Protein AF-A0A1I1K0A5-F1 (afdb_monomer_lite)

Foldseek 3Di:
DKKKKALPPHPQVSQQVQLVVLVVCCVVAVQKDWLDFAHGPDPSGTRMTMIDHPDDPVVQAAKDWAFDDDPPDPPDDDGTGIIGMHDQDQQDPLPCVLPDDDDDPVCVVSVVSVCVNRQWAWDAFQAKEFEDEQPDQHGDFPDDDPDTDRIDTHTDIDHDDADFDAPPLDHYHYDYDDPPPDDDPVVVVSVCNGRNLDAAEDEQDQDDDPSYQYHHPNDDGPDDDRD

pLDDT: mean 89.84, std 11.31, range [41.28, 98.06]

Sequence (227 aa):
MILQISSGMGPVECSAAVGGIFRALQKEFPDIEMITGVKGEVEGAYSSIIFTSEQDLSALEGTMQWVCKSGYRPGHKRKNWFVDVSIIEEPDEVDEKITEDKITFPNLMGAFDVIKAWGFDYKTVAFVWVKQNKKCDSLFWGMGYWTRSNAEICLLATKGHPKRIGRAVHQVIISHIEQHSKKPAETRDRIVELVGDVPRVELFARQKTPGWDSWGNEVESDLELAA

Structure (mmCIF, N/CA/C/O backbone):
data_AF-A0A1I1K0A5-F1
#
_entry.id   AF-A0A1I1K0A5-F1
#
loop_
_atom_site.group_PDB
_atom_site.id
_atom_site.type_symbol
_atom_site.label_atom_id
_atom_site.label_alt_id
_atom_site.label_comp_id
_atom_site.label_asym_id
_atom_site.label_entity_id
_atom_site.label_seq_id
_atom_site.pdbx_PDB_ins_code
_atom_site.Cartn_x
_atom_site.Cartn_y
_atom_site.Cartn_z
_atom_site.occupancy
_atom_site.B_iso_or_equiv
_atom_site.auth_seq_id
_atom_site.auth_comp_id
_atom_site.auth_asym_id
_atom_site.auth_atom_id
_atom_site.pdbx_PDB_model_num
ATOM 1 N N . MET A 1 1 ? 0.016 12.909 19.004 1.00 89.50 1 MET A N 1
ATOM 2 C CA . MET A 1 1 ? 0.434 11.590 18.477 1.00 89.50 1 MET A CA 1
ATOM 3 C C . MET A 1 1 ? -0.664 11.021 17.595 1.00 89.50 1 MET A C 1
ATOM 5 O O . MET A 1 1 ? -1.830 11.276 17.874 1.00 89.50 1 MET A O 1
ATOM 9 N N . ILE A 1 2 ? -0.308 10.253 16.563 1.00 92.81 2 ILE A N 1
ATOM 10 C CA . ILE A 1 2 ? -1.268 9.663 15.622 1.00 92.81 2 ILE A CA 1
ATOM 11 C C . ILE A 1 2 ? -1.383 8.160 15.892 1.00 92.81 2 ILE A C 1
ATOM 13 O O . ILE A 1 2 ? -0.377 7.467 16.036 1.00 92.81 2 ILE A O 1
ATOM 17 N N . LEU A 1 3 ? -2.609 7.642 15.961 1.00 95.31 3 LEU A N 1
ATOM 18 C CA . LEU A 1 3 ? -2.887 6.220 16.151 1.00 95.31 3 LEU A CA 1
ATOM 19 C C . LEU A 1 3 ? -3.850 5.713 15.075 1.00 95.31 3 LEU A C 1
ATOM 21 O O . LEU A 1 3 ? -4.712 6.444 14.587 1.00 95.31 3 LEU A O 1
ATOM 25 N N . GLN A 1 4 ? -3.741 4.428 14.749 1.00 96.31 4 GLN A N 1
ATOM 26 C CA . GLN A 1 4 ? -4.680 3.708 13.895 1.00 96.31 4 GLN A CA 1
ATOM 27 C C . GLN A 1 4 ? -5.313 2.554 14.675 1.00 96.31 4 GLN A C 1
ATOM 29 O O . GLN A 1 4 ? -4.596 1.712 15.203 1.00 96.31 4 GLN A O 1
ATOM 34 N N . ILE A 1 5 ? -6.648 2.471 14.688 1.00 97.31 5 ILE A N 1
ATOM 35 C CA . ILE A 1 5 ? -7.387 1.265 15.096 1.00 97.31 5 ILE A CA 1
ATOM 36 C C . ILE A 1 5 ? -7.855 0.548 13.826 1.00 97.31 5 ILE A C 1
ATOM 38 O O . ILE A 1 5 ? -8.410 1.175 12.917 1.00 97.31 5 ILE A O 1
ATOM 42 N N . SER A 1 6 ? -7.650 -0.766 13.744 1.00 96.88 6 SER A N 1
ATOM 43 C CA . SER A 1 6 ? -8.002 -1.582 12.579 1.00 96.88 6 SER A CA 1
ATOM 44 C C . SER A 1 6 ? -8.661 -2.903 12.968 1.00 96.88 6 SER A C 1
ATOM 46 O O . SER A 1 6 ? -8.218 -3.606 13.876 1.00 96.88 6 SER A O 1
ATOM 48 N N . SER A 1 7 ? -9.711 -3.289 12.241 1.00 94.38 7 SER A N 1
ATOM 49 C CA . SER A 1 7 ? -10.349 -4.605 12.368 1.00 94.38 7 SER A CA 1
ATOM 50 C C . SER A 1 7 ? -9.568 -5.721 11.667 1.00 94.38 7 SER A C 1
ATOM 52 O O . SER A 1 7 ? -9.928 -6.896 11.795 1.00 94.38 7 SER A O 1
ATOM 54 N N . GLY A 1 8 ? -8.550 -5.373 10.870 1.00 90.38 8 GLY A N 1
ATOM 55 C CA . GLY A 1 8 ? -7.902 -6.293 9.938 1.00 90.38 8 GLY A CA 1
ATOM 56 C C . GLY A 1 8 ? -8.923 -6.994 9.034 1.00 90.38 8 GLY A C 1
ATOM 57 O O . GLY A 1 8 ? -9.935 -6.414 8.647 1.00 90.38 8 GLY A O 1
ATOM 58 N N . MET A 1 9 ? -8.696 -8.281 8.760 1.00 88.12 9 MET A N 1
ATOM 59 C CA . MET A 1 9 ? -9.632 -9.144 8.015 1.00 88.12 9 MET A CA 1
ATOM 60 C C . MET A 1 9 ? -10.680 -9.813 8.928 1.00 88.12 9 MET A C 1
ATOM 62 O O . MET A 1 9 ? -11.125 -10.934 8.666 1.00 88.12 9 MET A O 1
ATOM 66 N N . GLY A 1 10 ? -11.002 -9.184 10.062 1.00 87.00 10 GLY A N 1
ATOM 67 C CA . GLY A 1 10 ? -11.990 -9.683 11.011 1.00 87.00 10 GLY A CA 1
ATOM 68 C C . GLY A 1 10 ? -13.414 -9.680 10.437 1.00 87.00 10 GLY A C 1
ATOM 69 O O . GLY A 1 10 ? -13.691 -9.001 9.454 1.00 87.00 10 GLY A O 1
ATOM 70 N N . PRO A 1 11 ? -14.345 -10.445 11.033 1.00 93.69 11 PRO A N 1
ATOM 71 C CA . PRO A 1 11 ? -15.755 -10.368 10.661 1.00 93.69 11 PRO A CA 1
ATOM 72 C C . PRO A 1 11 ? -16.354 -9.010 11.070 1.00 93.69 11 PRO A C 1
ATOM 74 O O . PRO A 1 11 ? -15.753 -8.286 11.860 1.00 93.69 11 PRO A O 1
ATOM 77 N N . VAL A 1 12 ? -17.582 -8.721 10.628 1.00 94.62 12 VAL A N 1
ATOM 78 C CA . VAL A 1 12 ? -18.317 -7.467 10.908 1.00 94.62 12 VAL A CA 1
ATOM 79 C C . VAL A 1 12 ? -18.305 -7.022 12.382 1.00 94.62 12 VAL A C 1
ATOM 81 O O . VAL A 1 12 ? -18.328 -5.829 12.675 1.00 94.62 12 VAL A O 1
ATOM 84 N N . GLU A 1 13 ? -18.223 -7.948 13.346 1.00 96.12 13 GLU A N 1
ATOM 85 C CA . GLU A 1 13 ? -18.103 -7.589 14.764 1.00 96.12 13 GLU A CA 1
ATOM 86 C C . GLU A 1 13 ? -16.787 -6.882 15.113 1.00 96.12 13 GLU A C 1
ATOM 88 O O . GLU A 1 13 ? -16.779 -6.050 16.015 1.00 96.12 13 GLU A O 1
ATOM 93 N N . CYS A 1 14 ? -15.690 -7.193 14.419 1.00 95.88 14 CYS A N 1
ATOM 94 C CA . CYS A 1 14 ? -14.426 -6.478 14.567 1.00 95.88 14 CYS A CA 1
ATOM 95 C C . CYS A 1 14 ? -14.556 -5.050 14.024 1.00 95.88 14 CYS A C 1
ATOM 97 O O . CYS A 1 14 ? -14.173 -4.122 14.727 1.00 95.88 14 CYS A O 1
ATOM 99 N N . SER A 1 15 ? -15.178 -4.847 12.856 1.00 96.56 15 SER A N 1
ATOM 100 C CA . SER A 1 15 ? -15.448 -3.501 12.322 1.00 96.56 15 SER A CA 1
ATOM 101 C C . SER A 1 15 ? -16.349 -2.681 13.260 1.00 96.56 15 SER A C 1
ATOM 103 O O . SER A 1 15 ? -16.143 -1.488 13.495 1.00 96.56 15 SER A O 1
ATOM 105 N N . ALA A 1 16 ? -17.354 -3.325 13.860 1.00 96.00 16 ALA A N 1
ATOM 106 C CA . ALA A 1 16 ? -18.202 -2.695 14.870 1.00 96.00 16 ALA A CA 1
ATOM 107 C C . ALA A 1 16 ? -17.429 -2.373 16.160 1.00 96.00 16 ALA A C 1
ATOM 109 O O . ALA A 1 16 ? -17.685 -1.344 16.789 1.00 96.00 16 ALA A O 1
ATOM 110 N N . ALA A 1 17 ? -16.472 -3.225 16.547 1.00 96.81 17 ALA A N 1
ATOM 111 C CA . ALA A 1 17 ? -15.594 -2.982 17.685 1.00 96.81 17 ALA A CA 1
ATOM 112 C C . ALA A 1 17 ? -14.697 -1.757 17.462 1.00 96.81 17 ALA A C 1
ATOM 114 O O . ALA A 1 17 ? -14.587 -0.961 18.385 1.00 96.81 17 ALA A O 1
ATOM 115 N N . VAL A 1 18 ? -14.149 -1.536 16.258 1.00 98.06 18 VAL A N 1
ATOM 116 C CA . VAL A 1 18 ? -13.370 -0.319 15.931 1.00 98.06 18 VAL A CA 1
ATOM 117 C C . VAL A 1 18 ? -14.182 0.946 16.234 1.00 98.06 18 VAL A C 1
ATOM 119 O O . VAL A 1 18 ? -13.749 1.792 17.013 1.00 98.06 18 VAL A O 1
ATOM 122 N N . GLY A 1 19 ? -15.402 1.051 15.693 1.00 96.69 19 GLY A N 1
ATOM 123 C CA . GLY A 1 19 ? -16.270 2.213 15.927 1.00 96.69 19 GLY A CA 1
ATOM 124 C C . GLY A 1 19 ? -16.797 2.321 17.366 1.00 96.69 19 GLY A C 1
ATOM 1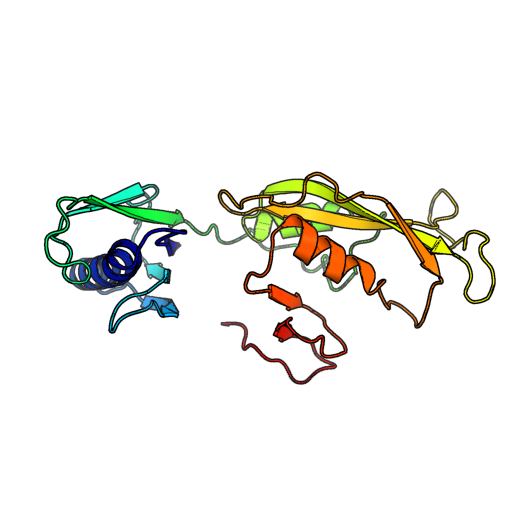25 O O . GLY A 1 19 ? -17.102 3.412 17.850 1.00 96.69 19 GLY A O 1
ATOM 126 N N . GLY A 1 20 ? -16.931 1.197 18.075 1.00 95.81 20 GLY A N 1
ATOM 127 C CA . GLY A 1 20 ? -17.276 1.164 19.498 1.00 95.81 20 GLY A CA 1
ATOM 128 C C . GLY A 1 20 ? -16.142 1.668 20.391 1.00 95.81 20 GLY A C 1
ATOM 129 O O . GLY A 1 20 ? -16.380 2.523 21.241 1.00 95.81 20 GLY A O 1
ATOM 130 N N . ILE A 1 21 ? -14.925 1.173 20.159 1.00 96.62 21 ILE A N 1
ATOM 131 C CA . ILE A 1 21 ? -13.706 1.557 20.878 1.00 96.62 21 ILE A CA 1
ATOM 132 C C . ILE A 1 21 ? -13.411 3.030 20.644 1.00 96.62 21 ILE A C 1
ATOM 134 O O . ILE A 1 21 ? -13.267 3.759 21.615 1.00 96.62 21 ILE A O 1
ATOM 138 N N . PHE A 1 22 ? -13.423 3.499 19.395 1.00 97.38 22 PHE A N 1
ATOM 139 C CA . PHE A 1 22 ? -13.173 4.909 19.096 1.00 97.38 22 PHE A CA 1
ATOM 140 C C . PHE A 1 22 ? -14.144 5.845 19.834 1.00 97.38 22 PHE A C 1
ATOM 142 O O . PHE A 1 22 ? -13.720 6.787 20.493 1.00 97.38 22 PHE A O 1
ATOM 149 N N . ARG A 1 23 ? -15.450 5.536 19.836 1.00 96.50 23 ARG A N 1
ATOM 150 C CA . ARG A 1 23 ? -16.444 6.314 20.600 1.00 96.50 23 ARG A CA 1
ATOM 151 C C . ARG A 1 23 ? -16.266 6.223 22.114 1.00 96.50 23 ARG A C 1
ATOM 153 O O . ARG A 1 23 ? -16.708 7.125 22.820 1.00 96.50 23 ARG A O 1
ATOM 160 N N . ALA A 1 24 ? -15.727 5.121 22.630 1.00 96.19 24 ALA A N 1
ATOM 161 C CA . ALA A 1 24 ? -15.404 4.997 24.048 1.00 96.19 24 ALA A CA 1
ATOM 162 C C . ALA A 1 24 ? -14.183 5.859 24.392 1.00 96.19 24 ALA A C 1
ATOM 164 O O . ALA A 1 24 ? -14.254 6.638 25.336 1.00 96.19 24 ALA A O 1
ATOM 165 N N . LEU A 1 25 ? -13.137 5.799 23.564 1.00 96.06 25 LEU A N 1
ATOM 166 C CA . LEU A 1 25 ? -11.939 6.620 23.697 1.00 96.06 25 LEU A CA 1
ATOM 167 C C . LEU A 1 25 ? -12.270 8.112 23.624 1.00 96.06 25 LEU A C 1
ATOM 169 O O . LEU A 1 25 ? -11.865 8.836 24.514 1.00 96.06 25 LEU A O 1
ATOM 173 N N . GLN A 1 26 ? -13.101 8.569 22.682 1.00 96.44 26 GLN A N 1
ATOM 174 C CA . GLN A 1 26 ? -13.525 9.980 22.618 1.00 96.44 26 GLN A CA 1
ATOM 175 C C . GLN A 1 26 ? -14.265 10.477 23.870 1.00 96.44 26 GLN A C 1
ATOM 177 O O . GLN A 1 26 ? -14.298 11.673 24.143 1.00 96.44 26 GLN A O 1
ATOM 182 N N . LYS A 1 27 ? -14.911 9.581 24.628 1.00 96.69 27 LYS A N 1
ATOM 183 C CA . LYS A 1 27 ? -15.553 9.957 25.898 1.00 96.69 27 LYS A CA 1
ATOM 184 C C . LYS A 1 27 ? -14.546 10.091 27.032 1.00 96.69 27 LYS A C 1
ATOM 186 O O . LYS A 1 27 ? -14.786 10.869 27.948 1.00 96.69 27 LYS A O 1
ATOM 191 N N . GLU A 1 28 ? -13.493 9.284 27.002 1.00 96.50 28 GLU A N 1
ATOM 192 C CA . GLU A 1 28 ? -12.443 9.255 28.021 1.00 96.50 28 GLU A CA 1
ATOM 193 C C . GLU A 1 28 ? -11.379 10.332 27.769 1.00 96.50 28 GLU A C 1
ATOM 195 O O . GLU A 1 28 ? -10.934 10.991 28.705 1.00 96.50 28 GLU A O 1
ATOM 200 N N . PHE A 1 29 ? -11.066 10.569 26.497 1.00 96.25 29 PHE A N 1
ATOM 201 C CA . PHE A 1 29 ? -10.089 11.521 25.985 1.00 96.25 29 PHE A CA 1
ATOM 202 C C . PHE A 1 29 ? -10.795 12.467 24.999 1.00 96.25 29 PHE A C 1
ATOM 204 O O . PHE A 1 29 ? -10.889 12.172 23.803 1.00 96.25 29 PHE A O 1
ATOM 211 N N . PRO A 1 30 ? -11.367 13.584 25.489 1.00 94.25 30 PRO A N 1
ATOM 212 C CA . PRO A 1 30 ? -12.118 14.521 24.653 1.00 94.25 30 PRO A 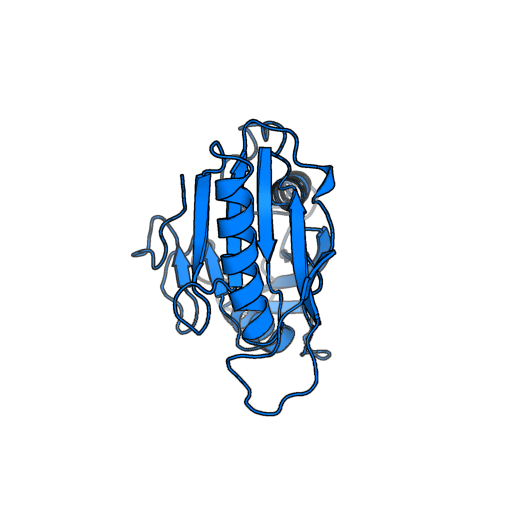CA 1
ATOM 213 C C . PRO A 1 30 ? -11.284 15.229 23.578 1.00 94.25 30 PRO A C 1
ATOM 215 O O . PRO A 1 30 ? -11.869 15.814 22.672 1.00 94.25 30 PRO A O 1
ATOM 218 N N . ASP A 1 31 ? -9.953 15.191 23.683 1.00 96.31 31 ASP A N 1
ATOM 219 C CA . ASP A 1 31 ? -9.003 15.714 22.695 1.00 96.31 31 ASP A CA 1
ATOM 220 C C . ASP A 1 31 ? -8.821 14.794 21.476 1.00 96.31 31 ASP A C 1
ATOM 222 O O . ASP A 1 31 ? -8.168 15.179 20.511 1.00 96.31 31 ASP A O 1
ATOM 226 N N . ILE A 1 32 ? -9.401 13.587 21.488 1.00 97.06 32 ILE A N 1
ATOM 227 C CA . ILE A 1 32 ? -9.313 12.677 20.345 1.00 97.06 32 ILE A CA 1
ATOM 228 C C . ILE A 1 32 ? -10.119 13.201 19.153 1.00 97.06 32 ILE A C 1
ATOM 230 O O . ILE A 1 32 ? -11.357 13.236 19.165 1.00 97.06 32 ILE A O 1
ATOM 234 N N . GLU A 1 33 ? -9.407 13.457 18.058 1.00 95.50 33 GLU A N 1
ATOM 235 C CA . GLU A 1 33 ? -9.975 13.882 16.781 1.00 95.50 33 GLU A CA 1
ATOM 236 C C . GLU A 1 33 ? -9.717 12.845 15.685 1.00 95.50 33 GLU A C 1
ATOM 238 O O . GLU A 1 33 ? -8.595 12.379 15.478 1.00 95.50 33 GLU A O 1
ATOM 243 N N . MET A 1 34 ? -10.774 12.465 14.961 1.00 95.81 34 MET A N 1
ATOM 244 C CA . MET A 1 34 ? -10.651 11.574 13.806 1.00 95.81 34 MET A CA 1
ATOM 245 C C . MET A 1 34 ? -9.993 12.324 12.648 1.00 95.81 34 MET A C 1
ATOM 247 O O . MET A 1 34 ? -10.543 13.312 12.175 1.00 95.81 34 MET A O 1
ATOM 251 N N . ILE A 1 35 ? -8.882 11.791 12.142 1.00 92.12 35 ILE A N 1
ATOM 252 C CA . ILE A 1 35 ? -8.241 12.268 10.911 1.00 92.12 35 ILE A CA 1
ATOM 253 C C . ILE A 1 35 ? -8.960 11.657 9.707 1.00 92.12 35 ILE A C 1
ATOM 255 O O . ILE A 1 35 ? -9.409 12.354 8.802 1.00 92.12 35 ILE A O 1
ATOM 259 N N . THR A 1 36 ? -9.109 10.330 9.698 1.00 93.06 36 THR A N 1
ATOM 260 C CA . THR A 1 36 ? -9.818 9.615 8.632 1.00 93.06 36 THR A CA 1
ATOM 261 C C . THR A 1 36 ? -10.405 8.299 9.133 1.00 93.06 36 THR A C 1
ATOM 263 O O . THR A 1 36 ? -9.939 7.718 10.114 1.00 93.06 36 THR A O 1
ATOM 266 N N . GLY A 1 37 ? -11.445 7.812 8.461 1.00 93.81 37 GLY A N 1
ATOM 267 C CA . GLY A 1 37 ? -12.110 6.564 8.810 1.00 93.81 37 GLY A CA 1
ATOM 268 C C . GLY A 1 37 ? -12.679 5.853 7.589 1.00 93.81 37 GLY A C 1
ATOM 269 O O . GLY A 1 37 ? -13.457 6.421 6.825 1.00 93.81 37 GLY A O 1
ATOM 270 N N . VAL A 1 38 ? -12.345 4.573 7.444 1.00 92.56 38 VAL A N 1
ATOM 271 C CA . VAL A 1 38 ? -12.913 3.693 6.420 1.00 92.56 38 VAL A CA 1
ATOM 272 C C . VAL A 1 38 ? -14.154 3.025 6.997 1.00 92.56 38 VAL A C 1
ATOM 274 O O . VAL A 1 38 ? -14.065 2.250 7.952 1.00 92.56 38 VAL A O 1
ATOM 277 N N . LYS A 1 39 ? -15.327 3.338 6.439 1.00 94.88 39 LYS A N 1
ATOM 278 C CA . LYS A 1 39 ? -16.604 2.784 6.911 1.00 94.88 39 LYS A CA 1
ATOM 279 C C . LYS A 1 39 ? -16.639 1.262 6.753 1.00 94.88 39 LYS A C 1
ATOM 281 O O . LYS A 1 39 ? -16.192 0.717 5.747 1.00 94.88 39 LYS A O 1
ATOM 286 N N . GLY A 1 40 ? -17.178 0.598 7.770 1.00 91.56 40 GLY A N 1
ATOM 287 C CA . GLY A 1 40 ? -17.437 -0.836 7.777 1.00 91.56 40 GLY A CA 1
ATOM 288 C C . GLY A 1 40 ? -18.790 -1.181 7.157 1.00 91.56 40 GLY A C 1
ATOM 289 O O . GLY A 1 40 ? -19.494 -0.337 6.607 1.00 91.56 40 GLY A O 1
ATOM 290 N N . GLU A 1 41 ? -19.170 -2.447 7.284 1.00 91.12 41 GLU A N 1
ATOM 291 C CA . GLU A 1 41 ? -20.332 -3.036 6.612 1.00 91.12 41 GLU A CA 1
ATOM 292 C C . GLU A 1 41 ? -21.683 -2.597 7.199 1.00 91.12 41 GLU A C 1
ATOM 294 O O . GLU A 1 41 ? -22.728 -2.812 6.589 1.00 91.12 41 GLU A O 1
ATOM 299 N N . VAL A 1 42 ? -21.676 -2.016 8.399 1.00 92.44 42 VAL A N 1
ATOM 300 C CA . VAL A 1 42 ? -22.874 -1.633 9.158 1.00 92.44 42 VAL A CA 1
ATOM 301 C C . VAL A 1 42 ? -22.732 -0.225 9.725 1.00 92.44 42 VAL A C 1
ATOM 303 O O . VAL A 1 42 ? -21.629 0.298 9.882 1.00 92.44 42 VAL A O 1
ATOM 306 N N . GLU A 1 43 ? -23.860 0.398 10.059 1.00 92.94 43 GLU A N 1
ATOM 307 C CA . GLU A 1 43 ? -23.883 1.765 10.577 1.00 92.94 43 GLU A CA 1
ATOM 308 C C . GLU A 1 43 ? -23.043 1.914 11.858 1.00 92.94 43 GLU A C 1
ATOM 310 O O . GLU A 1 43 ? -23.151 1.129 12.803 1.00 92.94 43 GLU A O 1
ATOM 315 N N . GLY A 1 44 ? -22.177 2.932 11.873 1.00 91.69 44 GLY A N 1
ATOM 316 C CA . GLY A 1 44 ? -21.272 3.220 12.986 1.00 91.69 44 GLY A CA 1
ATOM 317 C C . GLY A 1 44 ? -20.085 2.259 13.131 1.00 91.69 44 GLY A C 1
ATOM 318 O O . GLY A 1 44 ? -19.310 2.420 14.074 1.00 91.69 44 GLY A O 1
ATOM 319 N N . ALA A 1 45 ? -19.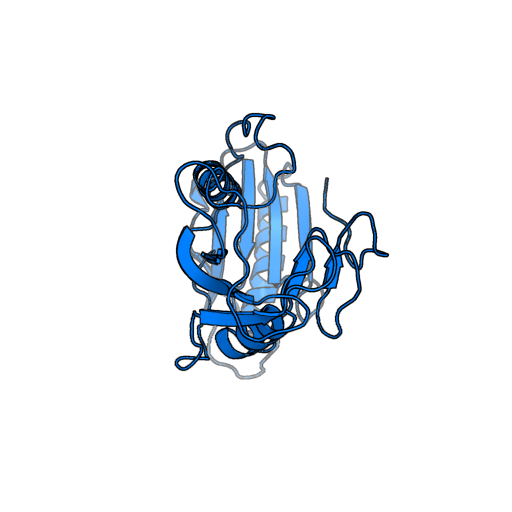929 1.277 12.235 1.00 95.62 45 ALA A N 1
ATOM 320 C CA . ALA A 1 45 ? -18.743 0.431 12.153 1.00 95.62 45 ALA A CA 1
ATOM 321 C C . ALA A 1 45 ? -17.699 1.028 11.205 1.00 95.62 45 ALA A C 1
ATOM 323 O O . ALA A 1 45 ? -18.033 1.705 10.230 1.00 95.62 45 ALA A O 1
ATOM 324 N N . TYR A 1 46 ? -16.435 0.722 11.474 1.00 97.50 46 TYR A N 1
ATOM 325 C CA . TYR A 1 46 ? -15.293 1.142 10.670 1.00 97.50 46 TYR A CA 1
ATOM 326 C C . TYR A 1 46 ? -14.344 -0.039 10.506 1.00 97.50 46 TYR A C 1
ATOM 328 O O . TYR A 1 46 ? -14.091 -0.751 11.472 1.00 97.50 46 TYR A O 1
ATOM 336 N N . SER A 1 47 ? -13.807 -0.263 9.310 1.00 94.75 47 SER A N 1
ATOM 337 C CA . SER A 1 47 ? -12.718 -1.233 9.144 1.00 94.75 47 SER A CA 1
ATOM 338 C C . SER A 1 47 ? -11.399 -0.665 9.674 1.00 94.75 47 SER A C 1
ATOM 340 O O . SER A 1 47 ? -10.577 -1.396 10.223 1.00 94.75 47 SER A O 1
ATOM 342 N N . SER A 1 48 ? -11.216 0.655 9.578 1.00 96.25 48 SER A N 1
ATOM 343 C CA . SER A 1 48 ? -10.106 1.356 10.215 1.00 96.25 48 SER A CA 1
ATOM 344 C C . SER A 1 48 ? -10.444 2.814 10.521 1.00 96.25 48 SER A C 1
ATOM 346 O O . SER A 1 48 ? -11.185 3.450 9.772 1.00 96.25 48 SER A O 1
ATOM 348 N N . ILE A 1 49 ? -9.894 3.337 11.617 1.00 97.88 49 ILE A N 1
ATOM 349 C CA . ILE A 1 49 ? -9.929 4.754 11.996 1.00 97.88 49 ILE A CA 1
ATOM 350 C C . ILE A 1 49 ? -8.499 5.192 12.303 1.00 97.88 49 ILE A C 1
ATOM 352 O O . ILE A 1 49 ? -7.807 4.507 13.054 1.00 97.88 49 ILE A O 1
ATOM 356 N N . ILE A 1 50 ? -8.087 6.332 11.754 1.00 96.56 50 ILE A N 1
ATOM 357 C CA . ILE A 1 50 ? -6.872 7.056 12.130 1.00 96.56 50 ILE A CA 1
ATOM 358 C C . ILE A 1 50 ? -7.300 8.311 12.890 1.00 96.56 50 ILE A C 1
ATOM 360 O O . ILE A 1 50 ? -8.197 9.033 12.445 1.00 96.56 50 ILE A O 1
ATOM 364 N N . PHE A 1 51 ? -6.683 8.561 14.038 1.00 96.38 51 PHE A N 1
ATOM 365 C CA . PHE A 1 51 ? -7.015 9.685 14.907 1.00 96.38 51 PHE A CA 1
ATOM 366 C C . PHE A 1 51 ? -5.772 10.257 15.583 1.00 96.38 51 PHE A C 1
ATOM 368 O O . PHE A 1 51 ? -4.743 9.588 15.683 1.00 96.38 51 PHE A O 1
ATOM 375 N N . THR A 1 52 ? -5.889 11.498 16.040 1.00 96.38 52 THR A N 1
ATOM 376 C CA . THR A 1 52 ? -4.863 12.192 16.820 1.00 96.38 52 THR A CA 1
ATOM 377 C C . THR A 1 52 ? -5.303 12.360 18.273 1.00 96.38 52 THR A C 1
ATOM 379 O O . THR A 1 52 ? -6.492 12.281 18.579 1.00 96.38 52 THR A O 1
ATOM 382 N N . SER A 1 53 ? -4.327 12.549 19.156 1.00 94.75 53 SER A N 1
ATOM 383 C CA . SER A 1 53 ? -4.474 12.832 20.585 1.00 94.75 53 SER A CA 1
ATOM 384 C C . SER A 1 53 ? -3.293 13.690 21.035 1.00 94.75 53 SER A C 1
ATOM 386 O O . SER A 1 53 ? -2.153 13.435 20.625 1.00 94.75 53 SER A O 1
ATOM 388 N N . GLU A 1 54 ? -3.540 14.680 21.889 1.00 94.12 54 GLU A N 1
ATOM 389 C CA . GLU A 1 54 ? -2.479 15.444 22.559 1.00 94.12 54 GLU A CA 1
ATOM 390 C C . GLU A 1 54 ? -1.880 14.645 23.728 1.00 94.12 54 GLU A C 1
ATOM 392 O O . GLU A 1 54 ? -0.729 14.856 24.111 1.00 94.12 54 GLU A O 1
ATOM 397 N N . GLN A 1 55 ? -2.643 13.695 24.275 1.00 93.38 55 GLN A N 1
ATOM 398 C CA . GLN A 1 55 ? -2.214 12.816 25.362 1.00 93.38 55 GLN A CA 1
ATOM 399 C C . GLN A 1 55 ? -1.377 11.629 24.869 1.00 93.38 55 GLN A C 1
ATOM 401 O O . GLN A 1 55 ? -1.559 11.155 23.745 1.00 93.38 55 GLN A O 1
ATOM 406 N N . ASP A 1 56 ? -0.507 11.114 25.746 1.00 93.56 56 ASP A N 1
ATOM 407 C CA . ASP A 1 56 ? 0.245 9.877 25.516 1.00 93.56 56 ASP A CA 1
ATOM 408 C C . ASP A 1 56 ? -0.653 8.648 25.718 1.00 93.56 56 ASP A C 1
ATOM 410 O O . ASP A 1 56 ? -0.987 8.253 26.836 1.00 93.56 56 ASP A O 1
ATOM 414 N N . LEU A 1 57 ? -1.031 8.040 24.599 1.00 94.44 57 LEU A N 1
ATOM 415 C CA . LEU A 1 57 ? -1.837 6.830 24.509 1.00 94.44 57 LEU A CA 1
ATOM 416 C C . LEU A 1 57 ? -1.008 5.613 24.083 1.00 94.44 57 LEU A C 1
ATOM 418 O O . LEU A 1 57 ? -1.573 4.619 23.627 1.00 94.44 57 LEU A O 1
ATOM 422 N N . SER A 1 58 ? 0.319 5.648 24.239 1.00 93.25 58 SER A N 1
ATOM 423 C CA . SER A 1 58 ? 1.202 4.562 23.786 1.00 93.25 58 SER A CA 1
ATOM 424 C C . SER A 1 58 ? 0.882 3.217 24.445 1.00 93.25 58 SER A C 1
ATOM 426 O O . SER A 1 58 ? 1.076 2.161 23.854 1.00 93.25 58 SER A O 1
ATOM 428 N N . ALA A 1 59 ? 0.301 3.237 25.647 1.00 94.56 59 ALA A N 1
ATOM 429 C CA . ALA A 1 59 ? -0.175 2.039 26.339 1.00 94.56 59 ALA A CA 1
ATOM 430 C C . ALA A 1 59 ? -1.338 1.312 25.630 1.00 94.56 59 ALA A C 1
ATOM 432 O O . ALA A 1 59 ? -1.637 0.170 25.983 1.00 94.56 59 ALA A O 1
ATOM 433 N N . LEU A 1 60 ? -2.008 1.957 24.668 1.00 94.19 60 LEU A N 1
ATOM 434 C CA . LEU A 1 60 ? -3.043 1.327 23.846 1.00 94.19 60 LEU A CA 1
ATOM 435 C C . LEU A 1 60 ? -2.463 0.495 22.699 1.00 94.19 60 LEU A C 1
ATOM 437 O O . LEU A 1 60 ? -3.216 -0.272 22.103 1.00 94.19 60 LEU A O 1
ATOM 441 N N . GLU A 1 61 ? -1.173 0.640 22.379 1.00 95.62 61 GLU A N 1
ATOM 442 C CA . GLU A 1 61 ? -0.546 -0.076 21.271 1.00 95.62 61 GLU A CA 1
ATOM 443 C C . GLU A 1 61 ? -0.614 -1.599 21.460 1.00 95.62 61 GLU A C 1
ATOM 445 O O . GLU A 1 61 ? -0.323 -2.153 22.524 1.00 95.62 61 GLU A O 1
ATOM 450 N N . GLY A 1 62 ? -1.001 -2.286 20.389 1.00 93.19 62 GLY A N 1
ATOM 451 C CA . GLY A 1 62 ? -1.180 -3.725 20.335 1.00 93.19 62 GLY A CA 1
ATOM 452 C C . GLY A 1 62 ? -2.635 -4.133 20.129 1.00 93.19 62 GLY A C 1
ATOM 453 O O . GLY A 1 62 ? -3.469 -3.406 19.594 1.00 93.19 62 GLY A O 1
ATOM 454 N N . THR A 1 63 ? -2.955 -5.366 20.515 1.00 96.06 63 THR A N 1
ATOM 455 C CA . THR A 1 63 ? -4.277 -5.945 20.261 1.00 96.06 63 THR A CA 1
ATOM 456 C C . THR A 1 63 ? -5.254 -5.648 21.399 1.00 96.06 63 THR A C 1
ATOM 458 O O . THR A 1 63 ? -5.078 -6.128 22.520 1.00 96.06 63 THR A O 1
ATOM 461 N N . MET A 1 64 ? -6.360 -4.968 21.092 1.00 94.44 64 MET A N 1
ATOM 462 C CA . MET A 1 64 ? -7.472 -4.762 22.022 1.00 94.44 64 MET A CA 1
ATOM 463 C C . MET A 1 64 ? -8.574 -5.808 21.816 1.00 94.44 64 MET A C 1
ATOM 465 O O . MET A 1 64 ? -9.020 -6.069 20.696 1.00 94.44 64 MET A O 1
ATOM 469 N N . GLN A 1 65 ? -9.064 -6.388 22.916 1.00 94.62 65 GLN A N 1
ATOM 470 C CA . GLN A 1 65 ? -10.208 -7.302 22.911 1.00 94.62 65 GLN A CA 1
ATOM 471 C C . GLN A 1 65 ? -11.494 -6.571 23.314 1.00 94.62 65 GLN A C 1
ATOM 473 O O . GLN A 1 65 ? -11.670 -6.186 24.468 1.00 94.62 65 GLN A O 1
ATOM 478 N N . TRP A 1 66 ? -12.452 -6.491 22.396 1.00 94.62 66 TRP A N 1
ATOM 479 C CA . TRP A 1 66 ? -13.81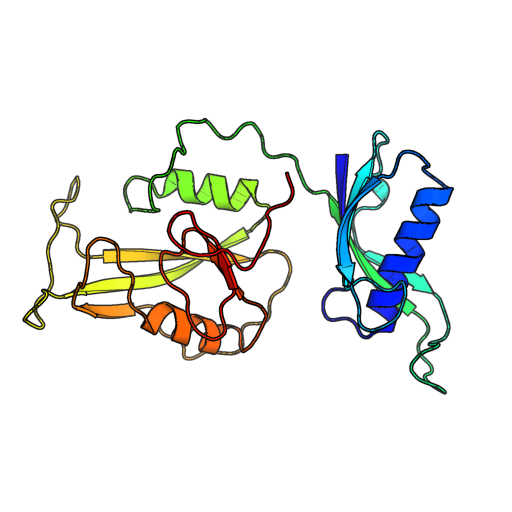4 -6.045 22.664 1.00 94.62 66 TRP A CA 1
ATOM 480 C C . TRP A 1 66 ? -14.733 -7.233 22.951 1.00 94.62 66 TRP A C 1
ATOM 482 O O . TRP A 1 66 ? -14.822 -8.176 22.157 1.00 94.62 66 TRP A O 1
ATOM 492 N N . VAL A 1 67 ? -15.439 -7.201 24.085 1.00 94.50 67 VAL A N 1
ATOM 493 C CA . VAL A 1 67 ? -16.303 -8.308 24.517 1.00 94.50 67 VAL A CA 1
ATOM 494 C C . VAL A 1 67 ? -17.776 -7.939 24.384 1.00 94.50 67 VAL A C 1
ATOM 496 O O . VAL A 1 67 ? -18.318 -7.186 25.188 1.00 94.50 67 VAL A O 1
ATOM 499 N N . CYS A 1 68 ? -18.464 -8.526 23.405 1.00 89.69 68 CYS A N 1
ATOM 500 C CA . CYS A 1 68 ? -19.915 -8.404 23.257 1.00 89.69 68 CYS A CA 1
ATOM 501 C C . CYS A 1 68 ? -20.519 -9.612 22.523 1.00 89.69 68 CYS A C 1
ATOM 503 O O . CYS A 1 68 ? -19.850 -10.291 21.746 1.00 89.69 68 CYS A O 1
ATOM 505 N N . LYS A 1 69 ? -21.804 -9.912 22.750 1.00 91.56 69 LYS A N 1
ATOM 506 C CA . LYS A 1 69 ? -22.518 -10.886 21.903 1.00 91.56 69 LYS A CA 1
ATOM 507 C C . LYS A 1 69 ? -22.646 -10.314 20.490 1.00 91.56 69 LYS A C 1
ATOM 509 O O . LYS A 1 69 ? -22.907 -9.124 20.350 1.00 91.56 69 LYS A O 1
ATOM 514 N N . SER A 1 70 ? -22.512 -11.160 19.467 1.00 91.56 70 SER A N 1
ATOM 515 C CA . SER A 1 70 ? -22.740 -10.712 18.092 1.00 91.56 70 SER A CA 1
ATOM 516 C C . SER A 1 70 ? -24.180 -10.221 17.920 1.00 91.56 70 SER A C 1
ATOM 518 O O . SER A 1 70 ? -25.124 -10.973 18.165 1.00 91.56 70 SER A O 1
ATOM 520 N N . GLY A 1 71 ? -24.331 -8.965 17.491 1.00 89.81 71 GLY A N 1
ATOM 521 C CA . GLY A 1 71 ? -25.605 -8.405 17.035 1.00 89.81 71 GLY A CA 1
ATOM 522 C C . GLY A 1 71 ? -25.914 -8.713 15.566 1.00 89.81 71 GLY A C 1
ATOM 523 O O . GLY A 1 71 ? -27.043 -8.520 15.134 1.00 89.81 71 GLY A O 1
ATOM 524 N N . TYR A 1 72 ? -24.931 -9.215 14.811 1.00 90.38 72 TYR A N 1
ATOM 525 C CA . TYR A 1 72 ? -25.013 -9.380 13.352 1.00 90.38 72 TYR A CA 1
ATOM 526 C C . TYR A 1 72 ? -25.142 -10.843 12.918 1.00 90.38 72 TYR A C 1
ATOM 528 O O . TYR A 1 72 ? -25.636 -11.134 11.833 1.00 90.38 72 TYR A O 1
ATOM 536 N N . ARG A 1 73 ? -24.720 -11.784 13.770 1.00 90.00 73 ARG A N 1
ATOM 537 C CA . ARG A 1 73 ? -24.834 -13.231 13.556 1.00 90.00 73 ARG A CA 1
ATOM 538 C C . ARG A 1 73 ? -25.657 -13.850 14.691 1.00 90.00 73 ARG A C 1
ATOM 540 O O . ARG A 1 73 ? -25.084 -14.276 15.701 1.00 90.00 73 ARG A O 1
ATOM 547 N N . PRO A 1 74 ? -26.997 -13.895 14.564 1.00 86.50 74 PRO A N 1
ATOM 548 C CA . PRO A 1 74 ? -27.875 -14.450 15.591 1.00 86.50 74 PRO A CA 1
ATOM 549 C C . PRO A 1 74 ? -27.485 -15.882 15.976 1.00 86.50 74 PRO A C 1
ATOM 551 O O . PRO A 1 74 ? -27.170 -16.709 15.125 1.00 86.50 74 PRO A O 1
ATOM 554 N N . GLY A 1 75 ? -27.479 -16.181 17.278 1.00 87.00 75 GLY A N 1
ATOM 555 C CA . GLY A 1 75 ? -27.111 -17.505 17.801 1.00 87.00 75 GLY A CA 1
ATOM 556 C C . GLY A 1 75 ? -25.609 -17.825 17.786 1.00 87.00 75 GLY A C 1
ATOM 557 O O . GLY A 1 75 ? -25.204 -18.876 18.290 1.00 87.00 75 GLY A O 1
ATOM 558 N N . HIS A 1 76 ? -24.759 -16.931 17.270 1.00 91.56 76 HIS A N 1
ATOM 559 C CA . HIS A 1 76 ? -23.315 -17.139 17.255 1.00 91.56 76 HIS A CA 1
ATOM 560 C C . HIS A 1 76 ? -22.725 -17.099 18.678 1.00 91.56 76 HIS A C 1
ATOM 562 O O . HIS A 1 76 ? -22.978 -16.179 19.455 1.00 91.56 76 HIS A O 1
ATOM 568 N N . LYS A 1 77 ? -21.917 -18.109 19.036 1.00 93.19 77 LYS A N 1
ATOM 569 C CA . LYS A 1 77 ? -21.445 -18.316 20.423 1.00 93.19 77 LYS A CA 1
ATOM 570 C C . LYS A 1 77 ? -20.272 -17.417 20.839 1.00 93.19 77 LYS A C 1
ATOM 572 O O . LYS A 1 77 ? -20.113 -17.144 22.029 1.00 93.19 77 LYS A O 1
ATOM 577 N N . ARG A 1 78 ? -19.435 -16.986 19.886 1.00 93.56 78 ARG A N 1
ATOM 578 C CA . ARG A 1 78 ? -18.244 -16.151 20.145 1.00 93.56 78 ARG A CA 1
ATOM 579 C C . ARG A 1 78 ? -18.646 -14.766 20.656 1.00 93.56 78 ARG A C 1
ATOM 581 O O . ARG A 1 78 ? -19.635 -14.211 20.186 1.00 93.56 78 ARG A O 1
ATOM 588 N N . LYS A 1 79 ? -17.852 -14.226 21.586 1.00 94.50 79 LYS A N 1
ATOM 589 C CA . LYS A 1 79 ? -18.046 -12.881 22.152 1.00 94.50 79 LYS A CA 1
ATOM 590 C C . LYS A 1 79 ? -16.800 -11.995 22.141 1.00 94.50 79 LYS A C 1
ATOM 592 O O . LYS A 1 79 ? -16.904 -10.837 22.510 1.00 94.50 79 LYS A O 1
ATOM 597 N N . ASN A 1 80 ? -15.646 -12.542 21.758 1.00 95.69 80 ASN A N 1
ATOM 598 C CA . ASN A 1 80 ? -14.371 -11.830 21.780 1.00 95.69 80 ASN A CA 1
ATOM 599 C C . ASN A 1 80 ? -14.020 -11.394 20.359 1.00 95.69 80 ASN A C 1
ATOM 601 O O . ASN A 1 80 ? -13.815 -12.244 19.479 1.00 95.69 80 ASN A O 1
ATOM 605 N N . TRP A 1 81 ? -13.946 -10.089 20.157 1.00 95.38 81 TRP A N 1
ATOM 606 C CA . TRP A 1 81 ? -13.623 -9.438 18.893 1.00 95.38 81 TRP A CA 1
ATOM 607 C C . TRP A 1 81 ? -12.330 -8.668 19.095 1.00 95.38 81 TRP A C 1
ATOM 609 O O . TRP A 1 81 ? -12.166 -8.019 20.121 1.00 95.38 81 TRP A O 1
ATOM 619 N N . PHE A 1 82 ? -11.395 -8.804 18.169 1.00 94.94 82 PHE A N 1
ATOM 620 C CA . PHE A 1 82 ? -10.060 -8.238 18.320 1.00 94.94 82 PHE A CA 1
ATOM 621 C C . PHE A 1 82 ? -9.873 -7.136 17.292 1.00 94.94 82 PHE A C 1
ATOM 623 O O . PHE A 1 82 ? -10.286 -7.305 16.141 1.00 94.94 82 PHE A O 1
ATOM 630 N N . VAL A 1 83 ? -9.267 -6.040 17.725 1.00 96.88 83 VAL A N 1
ATOM 631 C CA . VAL A 1 83 ? -8.794 -4.960 16.863 1.00 96.88 83 VAL A CA 1
ATOM 632 C C . VAL A 1 83 ? -7.323 -4.722 17.164 1.00 96.88 83 VAL A C 1
ATOM 634 O O . VAL A 1 83 ? -6.867 -4.966 18.282 1.00 96.88 83 VAL A O 1
ATOM 637 N N . ASP A 1 84 ? -6.593 -4.279 16.158 1.00 96.88 84 ASP A N 1
ATOM 638 C CA . ASP A 1 84 ? -5.203 -3.869 16.284 1.00 96.88 84 ASP A CA 1
ATOM 639 C C . ASP A 1 84 ? -5.140 -2.353 16.463 1.00 96.88 84 ASP A C 1
ATOM 641 O O . ASP A 1 84 ? -5.885 -1.628 15.796 1.00 96.88 84 ASP A O 1
ATOM 645 N N . VAL A 1 85 ? -4.292 -1.892 17.376 1.00 96.38 85 VAL A N 1
ATOM 646 C CA . VAL A 1 85 ? -3.981 -0.483 17.592 1.00 96.38 85 VAL A CA 1
ATOM 647 C C . VAL A 1 85 ? -2.498 -0.294 17.342 1.00 96.38 85 VAL A C 1
ATOM 649 O O . VAL A 1 85 ? -1.672 -0.901 18.017 1.00 96.38 85 VAL A O 1
ATOM 652 N N . SER A 1 86 ? -2.162 0.559 16.386 1.00 94.06 86 SER A N 1
ATOM 653 C CA . SER A 1 86 ? -0.778 0.871 16.041 1.00 94.06 86 SER A CA 1
ATOM 654 C C . SER A 1 86 ? -0.534 2.364 16.170 1.00 94.06 86 SER A C 1
ATOM 656 O O . S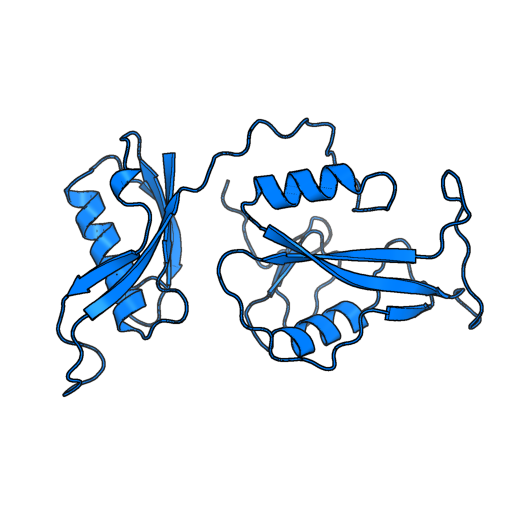ER A 1 86 ? -1.347 3.157 15.680 1.00 94.06 86 SER A O 1
ATOM 658 N N . ILE A 1 87 ? 0.590 2.747 16.768 1.00 92.38 87 ILE A N 1
ATOM 659 C CA . ILE A 1 87 ? 1.059 4.131 16.724 1.00 92.38 87 ILE A CA 1
ATOM 660 C C . ILE A 1 87 ? 1.600 4.386 15.315 1.00 92.38 87 ILE A C 1
ATOM 662 O O . ILE A 1 87 ? 2.323 3.567 14.746 1.00 92.38 87 ILE A O 1
ATOM 666 N N . ILE A 1 88 ? 1.200 5.503 14.717 1.00 86.69 88 ILE A N 1
ATOM 667 C CA . ILE A 1 88 ? 1.807 5.990 13.484 1.00 86.69 88 ILE A CA 1
ATOM 668 C C . ILE A 1 88 ? 2.899 6.957 13.916 1.00 86.69 88 ILE A C 1
ATOM 670 O O . ILE A 1 88 ? 2.607 8.051 14.398 1.00 86.69 88 ILE A O 1
ATOM 674 N N . GLU A 1 89 ? 4.149 6.520 13.781 1.00 78.25 89 GLU A N 1
ATOM 675 C CA . GLU A 1 89 ? 5.298 7.402 13.950 1.00 78.25 89 GLU A CA 1
ATOM 676 C C . GLU A 1 89 ? 5.175 8.547 12.944 1.00 78.25 89 GLU A C 1
ATOM 678 O O . GLU A 1 89 ? 4.984 8.316 11.746 1.00 78.25 89 GLU A O 1
ATOM 683 N N . GLU A 1 90 ? 5.256 9.782 13.434 1.00 65.88 90 GLU A N 1
ATOM 684 C CA . GLU A 1 90 ? 5.516 10.904 12.545 1.00 65.88 90 GLU A CA 1
ATOM 685 C C . GLU A 1 90 ? 6.919 10.681 11.982 1.00 65.88 90 GLU A C 1
ATOM 687 O O . GLU A 1 90 ? 7.864 10.531 12.764 1.00 65.88 90 GLU A O 1
ATOM 692 N N . PRO A 1 91 ? 7.070 10.563 10.653 1.00 58.41 91 PRO A N 1
ATOM 693 C CA . PRO A 1 91 ? 8.392 10.398 10.090 1.00 58.41 91 PRO A CA 1
ATOM 694 C C . PRO A 1 91 ? 9.230 11.617 10.472 1.00 58.41 91 PRO A C 1
ATOM 696 O O . PRO A 1 91 ? 8.757 12.750 10.361 1.00 58.41 91 PRO A O 1
ATOM 699 N N . ASP A 1 92 ? 10.477 11.380 10.894 1.00 56.59 92 ASP A N 1
ATOM 700 C CA . ASP A 1 92 ? 11.490 12.436 10.930 1.00 56.59 92 ASP A CA 1
ATOM 701 C C . ASP A 1 92 ? 11.443 13.179 9.587 1.00 56.59 92 ASP A C 1
ATOM 703 O O . ASP A 1 92 ? 11.274 12.521 8.554 1.00 56.59 92 ASP A O 1
ATOM 707 N N . GLU A 1 93 ? 11.564 14.517 9.602 1.00 54.38 93 GLU A N 1
ATOM 708 C CA . GLU A 1 93 ? 11.563 15.343 8.387 1.00 54.38 93 GLU A CA 1
ATOM 709 C C . GLU A 1 93 ? 12.378 14.650 7.292 1.00 54.38 93 GLU A C 1
ATOM 711 O O . GLU A 1 93 ? 13.604 14.518 7.369 1.00 54.38 93 GLU A O 1
ATOM 716 N N . VAL A 1 94 ? 11.668 14.141 6.285 1.00 54.66 94 VAL A N 1
ATOM 717 C CA . VAL A 1 94 ? 12.302 13.516 5.137 1.00 54.66 94 VAL A CA 1
ATOM 718 C C . VAL A 1 94 ? 13.021 14.649 4.422 1.00 54.66 94 VAL A C 1
ATOM 720 O O . VAL A 1 94 ? 12.361 15.611 4.033 1.00 54.66 94 VAL A O 1
ATOM 723 N N . ASP A 1 95 ? 14.353 14.559 4.292 1.00 51.22 95 ASP A N 1
ATOM 724 C CA . ASP A 1 95 ? 15.161 15.567 3.592 1.00 51.22 95 ASP A CA 1
ATOM 725 C C . ASP A 1 95 ? 14.428 15.946 2.298 1.00 51.22 95 ASP A C 1
ATOM 727 O O . ASP A 1 95 ? 14.158 15.075 1.465 1.00 51.22 95 ASP A O 1
ATOM 731 N N . GLU A 1 96 ? 14.073 17.226 2.137 1.00 51.59 96 GLU A N 1
ATOM 732 C CA . GLU A 1 96 ? 13.339 17.746 0.973 1.00 51.59 96 GLU A CA 1
ATOM 733 C C . GLU A 1 96 ? 14.042 17.399 -0.358 1.00 51.59 96 GLU A C 1
ATOM 735 O O . GLU A 1 96 ? 13.472 17.517 -1.442 1.00 51.59 96 GLU A O 1
ATOM 740 N N . LYS A 1 97 ? 15.290 16.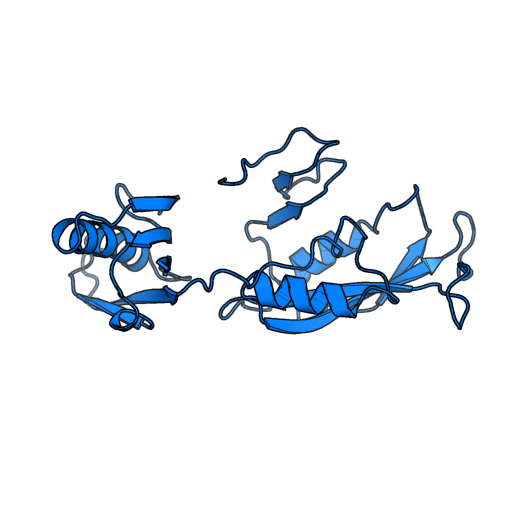918 -0.308 1.00 49.47 97 LYS A N 1
ATOM 741 C CA . LYS A 1 97 ? 16.012 16.326 -1.438 1.00 49.47 97 LYS A CA 1
ATOM 742 C C . LYS A 1 97 ? 15.501 14.965 -1.904 1.00 49.47 97 LYS A C 1
ATOM 744 O O . LYS A 1 97 ? 15.924 14.533 -2.975 1.00 49.47 97 LYS A O 1
ATOM 749 N N . ILE A 1 98 ? 14.584 14.297 -1.199 1.00 49.31 98 ILE A N 1
ATOM 750 C CA . ILE A 1 98 ? 13.784 13.200 -1.774 1.00 49.31 98 ILE A CA 1
ATOM 751 C C . ILE A 1 98 ? 12.650 13.820 -2.612 1.00 49.31 98 ILE A C 1
ATOM 753 O O . ILE A 1 98 ? 11.466 13.547 -2.446 1.00 49.31 98 ILE A O 1
ATOM 757 N N . THR A 1 99 ? 13.014 14.737 -3.503 1.00 43.72 99 THR A N 1
ATOM 758 C CA . THR A 1 99 ? 12.091 15.462 -4.368 1.00 43.72 99 THR A CA 1
ATOM 759 C C . THR A 1 99 ? 11.912 14.667 -5.652 1.00 43.72 99 THR A C 1
ATOM 761 O O . THR A 1 99 ? 12.842 14.523 -6.436 1.00 43.72 99 THR A O 1
ATOM 764 N N . GLU A 1 100 ? 10.701 14.133 -5.836 1.00 43.94 100 GLU A N 1
ATOM 765 C CA . GLU A 1 100 ? 10.062 13.748 -7.111 1.00 43.94 100 GLU A CA 1
ATOM 766 C C . GLU A 1 100 ? 10.744 12.693 -8.003 1.00 43.94 100 GLU A C 1
ATOM 768 O O . GLU A 1 100 ? 10.146 12.208 -8.975 1.00 43.94 100 GLU A O 1
ATOM 773 N N . ASP A 1 101 ? 11.961 12.274 -7.681 1.00 41.66 101 ASP A N 1
ATOM 774 C CA . ASP A 1 101 ? 12.703 11.344 -8.504 1.00 41.66 101 ASP A CA 1
ATOM 775 C C . ASP A 1 101 ? 12.155 9.927 -8.347 1.00 41.66 101 ASP A C 1
ATOM 777 O O . ASP A 1 101 ? 12.183 9.298 -7.288 1.00 41.66 101 ASP A O 1
ATOM 781 N N . LYS A 1 102 ? 11.691 9.385 -9.472 1.00 52.94 102 LYS A N 1
ATOM 782 C CA . LYS A 1 102 ? 11.328 7.974 -9.620 1.00 52.94 102 LYS A CA 1
ATOM 783 C C . LYS A 1 102 ? 12.422 7.098 -9.017 1.00 52.94 102 LYS A C 1
ATOM 785 O O . LYS A 1 102 ? 13.603 7.305 -9.300 1.00 52.94 102 LYS A O 1
ATOM 790 N N . ILE A 1 103 ? 12.018 6.060 -8.282 1.00 59.94 103 ILE A N 1
ATOM 791 C CA . ILE A 1 103 ? 12.934 5.022 -7.803 1.00 59.94 103 ILE A CA 1
ATOM 792 C C . ILE A 1 103 ? 13.701 4.468 -9.009 1.00 59.94 103 ILE A C 1
ATOM 794 O O . ILE A 1 103 ? 13.165 3.768 -9.871 1.00 59.94 103 ILE A O 1
ATOM 798 N N . THR A 1 104 ? 14.974 4.825 -9.076 1.00 72.44 104 THR A N 1
ATOM 799 C CA . THR A 1 104 ? 15.962 4.334 -10.031 1.00 72.44 104 THR A CA 1
ATOM 800 C C . THR A 1 104 ? 17.137 3.795 -9.224 1.00 72.44 104 THR A C 1
ATOM 802 O O . THR A 1 104 ? 17.291 4.138 -8.056 1.00 72.44 104 THR A O 1
ATOM 805 N N . PHE A 1 105 ? 17.976 2.940 -9.813 1.00 83.88 105 PHE A N 1
ATOM 806 C CA . PHE A 1 105 ? 19.114 2.351 -9.090 1.00 83.88 105 PHE A CA 1
ATOM 807 C C . PHE A 1 105 ? 19.991 3.355 -8.308 1.00 83.88 105 PHE A C 1
ATOM 809 O O . PHE A 1 105 ? 20.365 3.025 -7.187 1.00 83.88 105 PHE A O 1
ATOM 816 N N . PRO A 1 106 ? 20.309 4.558 -8.828 1.00 82.88 106 PRO A N 1
ATOM 817 C CA . PRO A 1 106 ? 21.081 5.559 -8.084 1.00 82.88 106 PRO A CA 1
ATOM 818 C C . PRO A 1 106 ? 20.361 6.101 -6.844 1.00 82.88 106 PRO A C 1
ATOM 820 O O . PRO A 1 106 ? 21.005 6.360 -5.834 1.00 82.88 106 PRO A O 1
ATOM 823 N N . ASN A 1 107 ? 19.033 6.212 -6.904 1.00 82.12 107 ASN A N 1
ATOM 824 C CA . ASN A 1 107 ? 18.196 6.774 -5.840 1.00 82.12 107 ASN A CA 1
ATOM 825 C C . ASN A 1 107 ? 17.566 5.677 -4.963 1.00 82.12 107 ASN A C 1
ATOM 827 O O . ASN A 1 107 ? 16.606 5.918 -4.235 1.00 82.12 107 ASN A O 1
ATOM 831 N N . LEU A 1 108 ? 18.092 4.450 -5.033 1.00 86.69 108 LEU A N 1
ATOM 832 C CA . LEU A 1 108 ? 17.538 3.297 -4.326 1.00 86.69 108 LEU A CA 1
ATOM 833 C C . LEU A 1 108 ? 17.562 3.474 -2.801 1.00 86.69 108 LEU A C 1
ATOM 835 O O . LEU A 1 108 ? 16.665 2.981 -2.128 1.00 86.69 108 LEU A O 1
ATOM 839 N N . MET A 1 109 ? 18.544 4.200 -2.261 1.00 85.62 109 MET A N 1
ATOM 840 C CA . MET A 1 109 ? 18.609 4.467 -0.820 1.00 85.62 109 MET A CA 1
ATOM 841 C C . MET A 1 109 ? 17.408 5.293 -0.342 1.00 85.62 109 MET A C 1
ATOM 843 O O . MET A 1 109 ? 16.711 4.850 0.564 1.00 85.62 109 MET A O 1
ATOM 847 N N . GLY A 1 110 ? 17.081 6.391 -1.036 1.00 84.56 110 GLY A N 1
ATOM 848 C CA . GLY A 1 110 ? 15.920 7.223 -0.693 1.00 84.56 110 GLY A CA 1
ATOM 849 C C . GLY A 1 110 ? 14.586 6.476 -0.797 1.00 84.56 110 GLY A C 1
ATOM 850 O O . GLY A 1 110 ? 13.651 6.753 -0.054 1.00 84.56 110 GLY A O 1
ATOM 851 N N . ALA A 1 111 ? 14.497 5.459 -1.660 1.00 87.94 111 ALA A N 1
ATOM 852 C CA . ALA A 1 111 ? 13.318 4.598 -1.721 1.00 87.94 111 ALA A CA 1
ATOM 853 C C . ALA A 1 111 ? 13.084 3.814 -0.417 1.00 87.94 111 ALA A C 1
ATOM 855 O O . ALA A 1 111 ? 11.936 3.604 -0.027 1.00 87.94 111 ALA A O 1
ATOM 856 N N . PHE A 1 112 ? 14.153 3.372 0.254 1.00 89.44 112 PHE A N 1
ATOM 857 C CA . PHE A 1 112 ? 14.039 2.695 1.547 1.00 89.44 112 PHE A CA 1
ATOM 858 C C . PHE A 1 112 ? 13.643 3.660 2.663 1.00 89.44 112 PHE A C 1
ATOM 860 O O . PHE A 1 112 ? 12.866 3.269 3.534 1.00 89.44 112 PHE A O 1
ATOM 867 N N . ASP A 1 113 ? 14.101 4.910 2.595 1.00 87.44 113 ASP A N 1
ATOM 868 C CA . ASP A 1 113 ? 13.705 5.953 3.543 1.00 87.44 113 ASP A CA 1
ATOM 869 C C . ASP A 1 113 ? 12.202 6.242 3.438 1.00 87.44 113 ASP A C 1
ATOM 871 O O . ASP A 1 113 ? 11.511 6.243 4.452 1.00 87.44 113 ASP A O 1
ATOM 875 N N . VAL A 1 114 ? 11.657 6.349 2.219 1.00 87.19 114 VAL A N 1
ATOM 876 C CA . VAL A 1 114 ? 10.206 6.510 1.995 1.00 87.19 114 VAL A CA 1
ATOM 877 C C . VAL A 1 114 ? 9.414 5.299 2.497 1.00 87.19 114 VAL A C 1
ATOM 879 O O . VAL A 1 114 ? 8.399 5.465 3.170 1.00 87.19 114 VAL A O 1
ATOM 882 N N . ILE A 1 115 ? 9.874 4.074 2.208 1.00 90.62 115 ILE A N 1
ATOM 883 C CA . ILE A 1 115 ? 9.236 2.843 2.708 1.00 90.62 115 ILE A CA 1
ATOM 884 C C . ILE A 1 115 ? 9.143 2.872 4.239 1.00 90.62 115 ILE A C 1
ATOM 886 O O . ILE A 1 115 ? 8.076 2.596 4.790 1.00 90.62 115 ILE A O 1
ATOM 890 N N . LYS A 1 116 ? 10.242 3.237 4.910 1.00 88.00 116 LYS A N 1
ATOM 891 C CA . LYS A 1 116 ? 10.301 3.332 6.369 1.00 88.00 116 LYS A CA 1
ATOM 892 C C . LYS A 1 116 ? 9.392 4.444 6.895 1.00 88.00 116 LYS A C 1
ATOM 894 O O . LYS A 1 116 ? 8.595 4.179 7.786 1.00 88.00 116 LYS A O 1
ATOM 899 N N . ALA A 1 117 ? 9.471 5.644 6.321 1.00 85.25 117 ALA A N 1
ATOM 900 C CA . ALA A 1 117 ? 8.673 6.804 6.718 1.00 85.25 117 ALA A CA 1
ATOM 901 C C . ALA A 1 117 ? 7.162 6.542 6.618 1.00 85.25 117 ALA A C 1
ATOM 903 O O . ALA A 1 117 ? 6.383 7.042 7.419 1.00 85.25 117 ALA A O 1
ATOM 904 N N . TRP A 1 118 ? 6.729 5.722 5.657 1.00 85.50 118 TRP A N 1
ATOM 905 C CA . TRP A 1 118 ? 5.321 5.345 5.500 1.00 85.50 118 TRP A CA 1
ATOM 906 C C . TRP A 1 118 ? 4.897 4.160 6.392 1.00 85.50 118 TRP A C 1
ATOM 908 O O . TRP A 1 118 ? 3.762 3.679 6.298 1.00 85.50 118 TRP A O 1
ATOM 918 N N . GLY A 1 119 ? 5.790 3.660 7.252 1.00 87.38 119 GLY A N 1
ATOM 919 C CA . GLY A 1 119 ? 5.528 2.547 8.164 1.00 87.38 119 GLY A CA 1
ATOM 920 C C . GLY A 1 119 ? 5.391 1.194 7.461 1.00 87.38 119 GLY A C 1
ATOM 921 O O . GLY A 1 119 ? 4.627 0.338 7.912 1.00 87.38 119 GLY A O 1
ATOM 922 N N . PHE A 1 120 ? 6.074 1.002 6.329 1.00 94.06 120 PHE A N 1
ATOM 923 C CA . PHE A 1 120 ? 6.139 -0.280 5.631 1.00 94.06 120 PHE A CA 1
ATOM 924 C C . PHE A 1 120 ? 7.470 -0.986 5.898 1.00 94.06 120 PHE A C 1
ATOM 926 O O . PHE A 1 120 ? 8.536 -0.378 5.941 1.00 94.06 120 PHE A O 1
ATOM 933 N N . ASP A 1 121 ? 7.425 -2.314 5.944 1.00 91.88 121 ASP A N 1
ATOM 934 C CA . ASP A 1 121 ? 8.622 -3.142 5.939 1.00 91.88 121 ASP A CA 1
ATOM 935 C C . ASP A 1 121 ? 9.003 -3.521 4.510 1.00 91.88 121 ASP A C 1
ATOM 937 O O . ASP A 1 121 ? 8.242 -4.220 3.826 1.00 91.88 121 ASP A O 1
ATOM 941 N N . TYR A 1 122 ? 10.216 -3.183 4.078 1.00 96.38 122 TYR A N 1
ATOM 942 C CA . TYR A 1 122 ? 10.772 -3.747 2.849 1.00 96.38 122 TYR A CA 1
ATOM 943 C C . TYR A 1 122 ? 10.880 -5.278 2.940 1.00 96.38 122 TYR A C 1
ATOM 945 O O . TYR A 1 122 ? 11.340 -5.826 3.944 1.00 96.38 122 TYR A O 1
ATOM 953 N N . LYS A 1 123 ? 10.481 -5.983 1.873 1.00 95.06 123 LYS A N 1
ATOM 954 C CA . LYS A 1 123 ? 10.564 -7.450 1.794 1.00 95.06 123 LYS A CA 1
ATOM 955 C C . LYS A 1 123 ? 11.512 -7.923 0.703 1.00 95.06 123 LYS A C 1
ATOM 957 O O . LYS A 1 123 ? 12.371 -8.760 0.964 1.00 95.06 123 LYS A O 1
ATOM 962 N N . THR A 1 124 ? 11.332 -7.454 -0.530 1.00 95.38 124 THR A N 1
ATOM 963 C CA . THR A 1 124 ? 12.138 -7.891 -1.680 1.00 95.38 124 THR A CA 1
ATOM 964 C C . THR A 1 124 ? 11.908 -6.990 -2.894 1.00 95.38 124 THR A C 1
ATOM 966 O O . THR A 1 124 ? 11.055 -6.108 -2.870 1.00 95.38 124 THR A O 1
ATOM 969 N N . VAL A 1 125 ? 12.619 -7.229 -3.993 1.00 96.75 125 VAL A N 1
ATOM 970 C CA . VAL A 1 125 ? 12.270 -6.670 -5.303 1.00 96.75 125 VAL A CA 1
ATOM 971 C C . VAL A 1 125 ? 11.139 -7.517 -5.895 1.00 96.75 125 VAL A C 1
ATOM 973 O O . VAL A 1 125 ? 11.373 -8.659 -6.284 1.00 96.75 125 VAL A O 1
ATOM 976 N N . ALA A 1 126 ? 9.926 -6.965 -5.975 1.00 96.25 126 ALA A N 1
ATOM 977 C CA . ALA A 1 126 ? 8.748 -7.627 -6.540 1.00 96.25 126 ALA A CA 1
ATOM 978 C C . ALA A 1 126 ? 8.963 -7.994 -8.010 1.00 96.25 126 ALA A C 1
ATOM 980 O O . ALA A 1 126 ? 8.742 -9.136 -8.409 1.00 96.25 126 ALA A O 1
ATOM 981 N N . PHE A 1 127 ? 9.433 -7.020 -8.797 1.00 97.44 127 PHE A N 1
ATOM 982 C CA . PHE A 1 127 ? 9.631 -7.174 -10.233 1.00 97.44 127 PHE A CA 1
ATOM 983 C C . PHE A 1 127 ? 10.909 -6.497 -10.714 1.00 97.44 127 PHE A C 1
ATOM 985 O O . PHE A 1 127 ? 11.281 -5.426 -10.234 1.00 97.44 127 PHE A O 1
ATOM 992 N N . VAL A 1 128 ? 11.550 -7.110 -11.705 1.00 96.88 128 VAL A N 1
ATOM 993 C CA . VAL A 1 128 ? 12.666 -6.538 -12.462 1.00 96.88 128 VAL A CA 1
ATOM 994 C C . VAL A 1 128 ? 12.220 -6.425 -13.912 1.00 96.88 128 VAL A C 1
ATOM 996 O O . VAL A 1 128 ? 12.060 -7.436 -14.597 1.00 96.88 128 VAL A O 1
ATOM 999 N N . TRP A 1 129 ? 12.012 -5.200 -14.382 1.00 96.31 129 TRP A N 1
ATOM 1000 C CA . TRP A 1 129 ? 11.703 -4.933 -15.778 1.00 96.31 129 TRP A CA 1
ATOM 1001 C C . TRP A 1 129 ? 12.989 -4.807 -16.587 1.00 96.31 129 TRP A C 1
ATOM 1003 O O . TRP A 1 129 ? 13.718 -3.828 -16.455 1.00 96.31 129 TRP A O 1
ATOM 1013 N N . VAL A 1 130 ? 13.249 -5.791 -17.442 1.00 96.38 130 VAL A N 1
ATOM 1014 C CA . VAL A 1 130 ? 14.331 -5.796 -18.423 1.00 96.38 130 VAL A CA 1
ATOM 1015 C C . VAL A 1 130 ? 13.802 -5.233 -19.741 1.00 96.38 130 VAL A C 1
ATOM 1017 O O . VAL A 1 130 ? 12.909 -5.800 -20.374 1.00 96.38 130 VAL A O 1
ATOM 1020 N N . LYS A 1 131 ? 14.362 -4.098 -20.157 1.00 94.81 131 LYS A N 1
ATOM 1021 C CA . LYS A 1 131 ? 13.878 -3.330 -21.306 1.00 94.81 131 LYS A CA 1
ATOM 1022 C C . LYS A 1 131 ? 14.373 -3.901 -22.634 1.00 94.81 131 LYS A C 1
ATOM 1024 O O . LYS A 1 131 ? 15.580 -4.045 -22.836 1.00 94.81 131 LYS A O 1
ATOM 1029 N N . GLN A 1 132 ? 13.454 -4.120 -23.569 1.00 96.75 132 GLN A N 1
ATOM 1030 C CA . GLN A 1 132 ? 13.753 -4.365 -24.984 1.00 96.75 132 GLN A CA 1
ATOM 1031 C C . GLN A 1 132 ? 13.616 -3.080 -25.808 1.00 96.75 132 GLN A C 1
ATOM 1033 O O . GLN A 1 132 ? 12.929 -2.131 -25.416 1.00 96.75 132 GLN A O 1
ATOM 1038 N N . ASN A 1 133 ? 14.282 -3.033 -26.960 1.00 93.88 133 ASN A N 1
ATOM 1039 C CA . ASN A 1 133 ? 14.170 -1.921 -27.899 1.00 93.88 133 ASN A CA 1
ATOM 1040 C C . ASN A 1 133 ? 12.739 -1.786 -28.434 1.00 93.88 133 ASN A C 1
ATOM 1042 O O . ASN A 1 133 ? 12.005 -2.754 -28.521 1.00 93.88 133 ASN A O 1
ATOM 1046 N N . LYS A 1 134 ? 12.338 -0.583 -28.865 1.00 92.31 134 LYS A N 1
ATOM 1047 C CA . LYS A 1 134 ? 10.958 -0.309 -29.332 1.00 92.31 134 LYS A CA 1
ATOM 1048 C C . LYS A 1 134 ? 10.477 -1.187 -30.487 1.00 92.31 134 LYS A C 1
ATOM 1050 O O . LYS A 1 134 ? 9.278 -1.351 -30.665 1.00 92.31 134 LYS A O 1
ATOM 1055 N N . LYS A 1 135 ? 11.401 -1.637 -31.334 1.00 92.81 135 LYS A N 1
ATOM 1056 C CA . LYS A 1 135 ? 11.101 -2.281 -32.620 1.00 92.81 135 LYS A CA 1
ATOM 1057 C C . LYS A 1 135 ? 11.732 -3.667 -32.762 1.00 92.81 135 LYS A C 1
ATOM 1059 O O . LYS A 1 135 ? 11.579 -4.273 -33.817 1.00 92.81 135 LYS A O 1
ATOM 1064 N N . CYS A 1 136 ? 12.499 -4.125 -31.775 1.00 92.81 136 CYS A N 1
ATOM 1065 C CA . CYS A 1 136 ? 13.171 -5.415 -31.844 1.00 92.81 136 CYS A CA 1
ATOM 1066 C C . CYS A 1 136 ? 13.417 -5.999 -30.454 1.00 92.81 136 CYS A C 1
ATOM 1068 O O . CYS A 1 136 ? 13.637 -5.270 -29.488 1.00 92.81 136 CYS A O 1
ATOM 1070 N N . ASP A 1 137 ? 13.485 -7.329 -30.405 1.00 95.06 137 ASP A N 1
ATOM 1071 C CA . ASP A 1 137 ? 13.561 -8.107 -29.164 1.00 95.06 137 ASP A CA 1
ATOM 1072 C C . ASP A 1 137 ? 14.919 -8.022 -28.448 1.00 95.06 137 ASP A C 1
ATOM 1074 O O . ASP A 1 137 ? 15.108 -8.616 -27.383 1.00 95.06 137 ASP A O 1
ATOM 1078 N N . SER A 1 138 ? 15.886 -7.293 -29.010 1.00 94.94 138 SER A N 1
ATOM 1079 C CA . SER A 1 138 ? 17.174 -7.074 -28.360 1.00 94.94 138 SER A CA 1
ATOM 1080 C C . SER A 1 138 ? 17.052 -6.098 -27.190 1.00 94.94 138 SER A C 1
ATOM 1082 O O . SER A 1 138 ? 16.166 -5.241 -27.140 1.00 94.94 138 SER A O 1
ATOM 1084 N N . LEU A 1 139 ? 17.977 -6.214 -26.237 1.00 95.38 139 LEU A N 1
ATOM 1085 C CA . LEU A 1 139 ? 17.986 -5.383 -25.037 1.00 95.38 139 LEU A CA 1
ATOM 1086 C C . LEU A 1 139 ? 18.239 -3.908 -25.373 1.00 95.38 139 LEU A C 1
ATOM 1088 O O . LEU A 1 139 ? 19.116 -3.565 -26.172 1.00 95.38 139 LEU A O 1
ATOM 1092 N N . PHE A 1 140 ? 17.478 -3.034 -24.723 1.00 93.19 140 PHE A N 1
ATOM 1093 C CA . PHE A 1 140 ? 17.720 -1.600 -24.716 1.00 93.19 140 PHE A CA 1
ATOM 1094 C C . PHE A 1 140 ? 18.800 -1.265 -23.685 1.00 93.19 140 PHE A C 1
ATOM 1096 O O . PHE A 1 140 ? 18.728 -1.719 -22.548 1.00 93.19 140 PHE A O 1
ATOM 1103 N N . TRP A 1 141 ? 19.758 -0.410 -24.040 1.00 91.31 141 TRP A N 1
ATOM 1104 C CA . TRP A 1 141 ? 20.824 0.018 -23.132 1.00 91.31 141 TRP A CA 1
ATOM 1105 C C . TRP A 1 141 ? 20.769 1.527 -22.907 1.00 91.31 141 TRP A C 1
ATOM 1107 O O . TRP A 1 141 ? 21.122 2.303 -23.794 1.00 91.31 141 TRP A O 1
ATOM 1117 N N . GLY A 1 142 ? 20.386 1.952 -21.706 1.00 83.44 142 GLY A N 1
ATOM 1118 C CA . GLY A 1 142 ? 20.501 3.330 -21.228 1.00 83.44 142 GLY A CA 1
ATOM 1119 C C . GLY A 1 142 ? 21.924 3.684 -20.791 1.00 83.44 142 GLY A C 1
ATOM 1120 O O . GLY A 1 142 ? 22.799 2.818 -20.739 1.00 83.44 142 GLY A O 1
ATOM 1121 N N . MET A 1 143 ? 22.158 4.964 -20.487 1.00 77.56 143 MET A N 1
ATOM 1122 C CA . MET A 1 143 ? 23.490 5.485 -20.145 1.00 77.56 143 MET A CA 1
ATOM 1123 C C . MET A 1 143 ? 24.034 4.868 -18.850 1.00 77.56 143 MET A C 1
ATOM 1125 O O . MET A 1 143 ? 25.130 4.318 -18.871 1.00 77.56 143 MET A O 1
ATOM 1129 N N . GLY A 1 144 ? 23.232 4.878 -17.776 1.00 80.69 144 GLY A N 1
ATOM 1130 C CA . GLY A 1 144 ? 23.667 4.473 -16.434 1.00 80.69 144 GLY A CA 1
ATOM 1131 C C . GLY A 1 144 ? 24.848 5.306 -15.909 1.00 80.69 144 GLY A C 1
ATOM 1132 O O . GLY A 1 144 ? 25.299 6.232 -16.575 1.00 80.69 144 GLY A O 1
ATOM 1133 N N . TYR A 1 145 ? 25.312 5.008 -14.692 1.00 78.31 145 TYR A N 1
ATOM 1134 C CA . TYR A 1 145 ? 26.421 5.740 -14.055 1.00 78.31 145 TYR A CA 1
ATOM 1135 C C . TYR A 1 145 ? 27.746 5.002 -14.262 1.00 78.31 145 TYR A C 1
ATOM 1137 O O . TYR A 1 145 ? 28.654 5.510 -14.908 1.00 78.31 145 TYR A O 1
ATOM 1145 N N . TRP A 1 146 ? 27.826 3.773 -13.743 1.00 82.44 146 TRP A N 1
ATOM 1146 C CA . TRP A 1 146 ? 29.027 2.929 -13.805 1.00 82.44 146 TRP A CA 1
ATOM 1147 C C . TRP A 1 146 ? 28.930 1.819 -14.859 1.00 82.44 146 TRP A C 1
ATOM 1149 O O . TRP A 1 146 ? 29.941 1.362 -15.383 1.00 82.44 146 TRP A O 1
ATOM 1159 N N . THR A 1 147 ? 27.711 1.389 -15.189 1.00 85.44 147 THR A N 1
ATOM 1160 C CA . THR A 1 147 ? 27.416 0.379 -16.213 1.00 85.44 147 THR A CA 1
ATOM 1161 C C . THR A 1 147 ? 26.244 0.839 -17.072 1.00 85.44 147 THR A C 1
ATOM 1163 O O . THR A 1 147 ? 25.396 1.611 -16.620 1.00 85.44 147 THR A O 1
ATOM 1166 N N . ARG A 1 148 ? 26.161 0.347 -18.316 1.00 89.00 148 ARG A N 1
ATOM 1167 C CA . ARG A 1 148 ? 24.983 0.565 -19.167 1.00 89.00 148 ARG A CA 1
ATOM 1168 C C . ARG A 1 148 ? 23.771 -0.093 -18.512 1.00 89.00 148 ARG A C 1
ATOM 1170 O O . ARG A 1 148 ? 23.762 -1.301 -18.296 1.00 89.00 148 ARG A O 1
ATOM 1177 N N . SER A 1 149 ? 22.748 0.698 -18.208 1.00 87.44 149 SER A N 1
ATOM 1178 C CA . SER A 1 149 ? 21.568 0.221 -17.482 1.00 87.44 149 SER A CA 1
ATOM 1179 C C . SER A 1 149 ? 20.435 -0.145 -18.438 1.00 87.44 149 SER A C 1
ATOM 1181 O O . SER A 1 149 ? 20.084 0.643 -19.314 1.00 87.44 149 SER A O 1
ATOM 1183 N N . ASN A 1 150 ? 19.841 -1.324 -18.269 1.00 92.31 150 ASN A N 1
ATOM 1184 C CA . ASN A 1 150 ? 18.670 -1.779 -19.029 1.00 92.31 150 ASN A CA 1
ATOM 1185 C C . ASN A 1 150 ? 17.471 -2.152 -18.146 1.00 92.31 150 ASN A C 1
ATOM 1187 O O . ASN A 1 150 ? 16.394 -2.421 -18.676 1.00 92.31 150 ASN A O 1
ATOM 1191 N N . ALA A 1 151 ? 17.656 -2.188 -16.826 1.00 92.94 151 ALA A N 1
ATOM 1192 C CA . ALA A 1 151 ? 16.663 -2.689 -15.893 1.00 92.94 151 ALA A CA 1
ATOM 1193 C C . ALA A 1 151 ? 16.007 -1.556 -15.090 1.00 92.94 151 ALA A C 1
ATOM 1195 O O . ALA A 1 151 ? 16.618 -0.520 -14.829 1.00 92.94 151 ALA A O 1
ATOM 1196 N N . GLU A 1 152 ? 14.764 -1.769 -14.677 1.00 92.81 152 GLU A N 1
ATOM 1197 C CA . GLU A 1 152 ? 14.093 -1.018 -13.613 1.00 92.81 152 GLU A CA 1
ATOM 1198 C C . GLU A 1 152 ? 13.557 -2.003 -12.573 1.00 92.81 152 GLU A C 1
ATOM 1200 O O . GLU A 1 152 ? 13.139 -3.106 -12.926 1.00 92.81 152 GLU A O 1
ATOM 1205 N N . ILE A 1 153 ? 13.567 -1.618 -11.297 1.00 93.62 153 ILE A N 1
ATOM 1206 C CA . ILE A 1 153 ? 13.092 -2.465 -10.197 1.00 93.62 153 ILE A CA 1
ATOM 1207 C C . ILE A 1 153 ? 11.809 -1.910 -9.588 1.00 93.62 153 ILE A C 1
ATOM 1209 O O . ILE A 1 153 ? 11.630 -0.701 -9.469 1.00 93.62 153 ILE A O 1
ATOM 1213 N N . CYS A 1 154 ? 10.928 -2.817 -9.184 1.00 95.25 154 CYS A N 1
ATOM 1214 C CA . CYS A 1 154 ? 9.736 -2.544 -8.396 1.00 95.25 154 CYS A CA 1
ATOM 1215 C C . CYS A 1 154 ? 9.935 -3.184 -7.022 1.00 95.25 154 CYS A C 1
ATOM 1217 O O . CYS A 1 154 ? 10.080 -4.404 -6.929 1.00 95.25 154 CYS A O 1
ATOM 1219 N N . LEU A 1 155 ? 10.003 -2.371 -5.970 1.00 96.12 155 LEU A N 1
ATOM 1220 C CA . LEU A 1 155 ? 10.175 -2.853 -4.600 1.00 96.12 155 LEU A CA 1
ATOM 1221 C C . LEU A 1 155 ? 8.838 -3.362 -4.048 1.00 96.12 155 LEU A C 1
ATOM 1223 O O . LEU A 1 155 ? 7.793 -2.767 -4.296 1.00 96.12 155 LEU A O 1
ATOM 1227 N N . LEU A 1 156 ? 8.882 -4.456 -3.287 1.00 96.31 156 LEU A N 1
ATOM 1228 C CA . LEU A 1 156 ? 7.772 -4.958 -2.486 1.00 96.31 156 LEU A CA 1
ATOM 1229 C C . LEU A 1 156 ? 8.026 -4.608 -1.023 1.00 96.31 156 LEU A C 1
ATOM 1231 O O . LEU A 1 156 ? 9.006 -5.071 -0.428 1.00 96.31 156 LEU A O 1
ATOM 1235 N N . ALA A 1 157 ? 7.102 -3.859 -0.440 1.00 96.62 157 ALA A N 1
ATOM 1236 C CA . ALA A 1 157 ? 7.044 -3.597 0.986 1.00 96.62 157 ALA A CA 1
ATOM 1237 C C . ALA A 1 157 ? 5.646 -3.933 1.517 1.00 96.62 157 ALA A C 1
ATOM 1239 O O . ALA A 1 157 ? 4.676 -3.971 0.757 1.00 96.62 157 ALA A O 1
ATOM 1240 N N . THR A 1 158 ? 5.534 -4.231 2.808 1.00 95.62 158 THR A N 1
ATOM 1241 C CA . THR A 1 158 ? 4.262 -4.618 3.430 1.00 95.62 158 THR A CA 1
ATOM 1242 C C . THR A 1 158 ? 4.079 -3.932 4.771 1.00 95.62 158 THR A C 1
ATOM 1244 O O . THR A 1 158 ? 5.033 -3.847 5.536 1.00 95.62 158 THR A O 1
ATOM 1247 N N . LYS A 1 159 ? 2.843 -3.554 5.090 1.00 90.06 159 LYS A N 1
ATOM 1248 C CA . LYS A 1 159 ? 2.419 -3.154 6.434 1.00 90.06 159 LYS A CA 1
ATOM 1249 C C . LYS A 1 159 ? 1.482 -4.231 6.992 1.00 90.06 159 LYS A C 1
ATOM 1251 O O . LYS A 1 159 ? 0.606 -4.712 6.271 1.00 90.06 159 LYS A O 1
ATOM 1256 N N . GLY A 1 160 ? 1.696 -4.658 8.236 1.00 89.81 160 GLY A N 1
ATOM 1257 C CA . GLY A 1 160 ? 0.958 -5.771 8.847 1.00 89.81 160 GLY A CA 1
ATOM 1258 C C . GLY A 1 160 ? 1.258 -7.139 8.212 1.00 89.81 160 GLY A C 1
ATOM 1259 O O . GLY A 1 160 ? 2.401 -7.454 7.876 1.00 89.81 160 GLY A O 1
ATOM 1260 N N . HIS A 1 161 ? 0.226 -7.975 8.047 1.00 87.06 161 HIS A N 1
ATOM 1261 C CA . HIS A 1 161 ? 0.362 -9.370 7.592 1.00 87.06 161 HIS A CA 1
ATOM 1262 C C . HIS A 1 161 ? -0.459 -9.681 6.324 1.00 87.06 161 HIS A C 1
ATOM 1264 O O . HIS A 1 161 ? -1.390 -10.494 6.373 1.00 87.06 161 HIS A O 1
ATOM 1270 N N . PRO A 1 162 ? -0.150 -9.057 5.169 1.00 90.88 162 PRO A N 1
ATOM 1271 C CA . PRO A 1 162 ? -0.872 -9.324 3.930 1.00 90.88 162 PRO A CA 1
ATOM 1272 C C . PRO A 1 162 ? -0.654 -10.763 3.444 1.00 90.88 162 PRO A C 1
ATOM 1274 O O . PRO A 1 162 ? 0.421 -11.352 3.593 1.00 90.88 162 PRO A O 1
ATOM 1277 N N . LYS A 1 163 ? -1.684 -11.341 2.818 1.00 90.81 163 LYS A N 1
ATOM 1278 C CA . LYS A 1 163 ? -1.658 -12.722 2.329 1.00 90.81 163 LYS A CA 1
ATOM 1279 C C . LYS A 1 163 ? -1.245 -12.778 0.858 1.00 90.81 163 LYS A C 1
ATOM 1281 O O . LYS A 1 163 ? -1.987 -12.346 -0.015 1.00 90.81 163 LYS A O 1
ATOM 1286 N N . ARG A 1 164 ? -0.107 -13.418 0.575 1.00 93.94 164 ARG A N 1
ATOM 1287 C CA . ARG A 1 164 ? 0.267 -13.820 -0.792 1.00 93.94 164 ARG A CA 1
ATOM 1288 C C . ARG A 1 164 ? -0.598 -14.993 -1.258 1.00 93.94 164 ARG A C 1
ATOM 1290 O O . ARG A 1 164 ? -0.608 -16.036 -0.597 1.00 93.94 164 ARG A O 1
ATOM 1297 N N . ILE A 1 165 ? -1.237 -14.865 -2.419 1.00 95.44 165 ILE A N 1
ATOM 1298 C CA . ILE A 1 165 ? -2.014 -15.943 -3.050 1.00 95.44 165 ILE A CA 1
ATOM 1299 C C . ILE A 1 165 ? -1.269 -16.584 -4.231 1.00 95.44 165 ILE A C 1
ATOM 1301 O O . ILE A 1 165 ? -1.286 -17.808 -4.364 1.00 95.44 165 ILE A O 1
ATOM 1305 N N . GLY A 1 166 ? -0.538 -15.794 -5.023 1.00 93.31 166 GLY A N 1
ATOM 1306 C CA . GLY A 1 166 ? 0.203 -16.261 -6.195 1.00 93.31 166 GLY A CA 1
ATOM 1307 C C . GLY A 1 166 ? 1.619 -16.705 -5.836 1.00 93.31 166 GLY A C 1
ATOM 1308 O O . GLY A 1 166 ? 2.479 -15.886 -5.521 1.00 93.31 166 GLY A O 1
ATOM 1309 N N . ARG A 1 167 ? 1.891 -18.016 -5.868 1.00 91.81 167 ARG A N 1
ATOM 1310 C CA . ARG A 1 167 ? 3.249 -18.561 -5.633 1.00 91.81 167 ARG A CA 1
ATOM 1311 C C . ARG A 1 167 ? 4.090 -18.663 -6.905 1.00 91.81 167 ARG A C 1
ATOM 1313 O O . ARG A 1 167 ? 5.306 -18.764 -6.799 1.00 91.81 167 ARG A O 1
ATOM 1320 N N . ALA A 1 168 ? 3.436 -18.668 -8.064 1.00 94.50 168 ALA A N 1
ATOM 1321 C CA . ALA A 1 168 ? 4.060 -18.836 -9.372 1.00 94.50 168 ALA A CA 1
ATOM 1322 C C . ALA A 1 168 ? 4.397 -17.501 -10.058 1.00 94.50 168 ALA A C 1
ATOM 1324 O O . ALA A 1 168 ? 4.943 -17.507 -11.155 1.00 94.50 168 ALA A O 1
ATOM 1325 N N . VAL A 1 169 ? 4.108 -16.363 -9.418 1.00 96.94 169 VAL A N 1
ATOM 1326 C CA . VAL A 1 169 ? 4.400 -15.045 -9.986 1.00 96.94 169 VAL A CA 1
ATOM 1327 C C . VAL A 1 169 ? 5.912 -14.861 -10.079 1.00 96.94 169 VAL A C 1
ATOM 1329 O O . VAL A 1 169 ? 6.613 -14.796 -9.067 1.00 96.94 169 VAL A O 1
ATOM 1332 N N . HIS A 1 170 ? 6.423 -14.794 -11.305 1.00 96.00 170 HIS A N 1
ATOM 1333 C CA . HIS A 1 170 ? 7.843 -14.597 -11.559 1.00 96.00 170 HIS A CA 1
ATOM 1334 C C . HIS A 1 170 ? 8.234 -13.122 -11.416 1.00 96.00 170 HIS A C 1
ATOM 1336 O O . HIS A 1 170 ? 7.445 -12.212 -11.669 1.00 96.00 170 HIS A O 1
ATOM 1342 N N . GLN A 1 171 ? 9.491 -12.882 -11.053 1.00 96.44 171 GLN A N 1
ATOM 1343 C CA . GLN A 1 171 ? 10.021 -11.538 -10.820 1.00 96.44 171 GLN A CA 1
ATOM 1344 C C . GLN A 1 171 ? 10.377 -10.803 -12.125 1.00 96.44 171 GLN A C 1
ATOM 1346 O O . GLN A 1 171 ? 10.227 -9.590 -12.226 1.00 96.44 171 GLN A O 1
ATOM 1351 N N . VAL A 1 172 ? 10.867 -11.515 -13.142 1.00 97.94 172 VAL A N 1
ATOM 1352 C CA . VAL A 1 172 ? 11.406 -10.886 -14.358 1.00 97.94 172 VAL A CA 1
ATOM 1353 C C . VAL A 1 172 ? 10.288 -10.562 -15.347 1.00 97.94 172 VAL A C 1
ATOM 1355 O O . VAL A 1 172 ? 9.534 -11.453 -15.745 1.00 97.94 172 VAL A O 1
ATOM 1358 N N . ILE A 1 173 ? 10.206 -9.299 -15.763 1.00 97.50 173 ILE A N 1
ATOM 1359 C CA . ILE A 1 173 ? 9.345 -8.806 -16.843 1.00 97.50 173 ILE A CA 1
ATOM 1360 C C . ILE A 1 173 ? 10.264 -8.402 -17.996 1.00 97.50 173 ILE A C 1
ATOM 1362 O O . ILE A 1 173 ? 11.109 -7.528 -17.822 1.00 97.50 173 ILE A O 1
ATOM 1366 N N . ILE A 1 174 ? 10.117 -9.022 -19.165 1.00 97.12 174 ILE A N 1
ATOM 1367 C CA . ILE A 1 174 ? 10.858 -8.648 -20.378 1.00 97.12 174 ILE A CA 1
ATOM 1368 C C . ILE A 1 174 ? 9.848 -8.063 -21.351 1.00 97.12 174 ILE A C 1
ATOM 1370 O O . ILE A 1 174 ? 8.936 -8.763 -21.780 1.00 97.12 174 ILE A O 1
ATOM 1374 N N . SER A 1 175 ? 9.985 -6.782 -21.681 1.00 96.44 175 SER A N 1
ATOM 1375 C CA . SER A 1 175 ? 9.057 -6.135 -22.607 1.00 96.44 175 SER A CA 1
ATOM 1376 C C . SER A 1 175 ? 9.667 -4.930 -23.308 1.00 96.44 175 SER A C 1
ATOM 1378 O O . SER A 1 175 ? 10.660 -4.341 -22.862 1.00 96.44 175 SER A O 1
ATOM 1380 N N . HIS A 1 176 ? 9.054 -4.566 -24.431 1.00 95.81 176 HIS A N 1
ATOM 1381 C CA . HIS A 1 176 ? 9.456 -3.428 -25.243 1.00 95.81 176 HIS A CA 1
ATOM 1382 C C . HIS A 1 176 ? 9.189 -2.118 -24.506 1.00 95.81 176 HIS A C 1
ATOM 1384 O O . HIS A 1 176 ? 8.118 -1.912 -23.935 1.00 95.81 176 HIS A O 1
ATOM 1390 N N . ILE A 1 177 ? 10.159 -1.204 -24.546 1.00 92.50 177 ILE A N 1
ATOM 1391 C CA . ILE A 1 177 ? 9.933 0.161 -24.068 1.00 92.50 177 ILE A CA 1
ATOM 1392 C C . ILE A 1 177 ? 8.873 0.849 -24.930 1.00 92.50 177 ILE A C 1
ATOM 1394 O O . ILE A 1 177 ? 8.871 0.732 -26.154 1.00 92.50 177 ILE A O 1
ATOM 1398 N N . GLU A 1 178 ? 8.011 1.630 -24.293 1.00 91.56 178 GLU A N 1
ATOM 1399 C CA . GLU A 1 178 ? 6.950 2.364 -24.976 1.00 91.56 178 GLU A CA 1
ATOM 1400 C C . GLU A 1 178 ? 7.207 3.883 -24.914 1.00 91.56 178 GLU A C 1
ATOM 1402 O O . GLU A 1 178 ? 8.293 4.377 -25.249 1.00 91.56 178 GLU A O 1
ATOM 1407 N N . GLN A 1 179 ? 6.189 4.652 -24.525 1.00 88.81 179 GLN A N 1
ATOM 1408 C CA . GLN A 1 179 ? 6.299 6.079 -24.261 1.00 88.81 179 GLN A CA 1
ATOM 1409 C C . GLN A 1 179 ? 7.239 6.343 -23.082 1.00 88.81 179 GLN A C 1
ATOM 1411 O O . GLN A 1 179 ? 7.449 5.489 -22.215 1.00 88.81 179 GLN A O 1
ATOM 1416 N N . HIS A 1 180 ? 7.809 7.548 -23.044 1.00 83.12 180 HIS A N 1
ATOM 1417 C CA . HIS A 1 180 ? 8.739 7.926 -21.990 1.00 83.12 180 HIS A CA 1
ATOM 1418 C C . HIS A 1 180 ? 8.100 7.718 -20.609 1.00 83.12 180 HIS A C 1
ATOM 1420 O O . HIS A 1 180 ? 6.996 8.194 -20.332 1.00 83.12 180 HIS A O 1
ATOM 1426 N N . SER A 1 181 ? 8.802 6.980 -19.747 1.00 82.25 181 SER A N 1
ATOM 1427 C CA . SER A 1 181 ? 8.362 6.632 -18.395 1.00 82.25 181 SER A CA 1
ATOM 1428 C C . SER A 1 181 ? 7.080 5.782 -18.289 1.00 82.25 181 SER A C 1
ATOM 1430 O O . SER A 1 181 ? 6.555 5.642 -17.182 1.00 82.25 181 SER A O 1
ATOM 1432 N N . LYS A 1 182 ? 6.563 5.204 -19.382 1.00 89.94 182 LYS A N 1
ATOM 1433 C CA . LYS A 1 182 ? 5.465 4.228 -19.313 1.00 89.94 182 LYS A CA 1
ATOM 1434 C C . LYS A 1 182 ? 6.013 2.886 -18.822 1.00 89.94 182 LYS A C 1
ATOM 1436 O O . LYS A 1 182 ? 6.941 2.340 -19.414 1.00 89.94 182 LYS A O 1
ATOM 1441 N N . LYS A 1 183 ? 5.464 2.401 -17.710 1.00 91.62 183 LYS A N 1
ATOM 1442 C CA . LYS A 1 183 ? 5.783 1.097 -17.115 1.00 91.62 183 LYS A CA 1
ATOM 1443 C C . LYS A 1 183 ? 4.968 -0.006 -17.810 1.00 91.62 183 LYS A C 1
ATOM 1445 O O . LYS A 1 183 ? 3.868 0.292 -18.283 1.00 91.62 183 LYS A O 1
ATOM 1450 N N . PRO A 1 184 ? 5.466 -1.253 -17.875 1.00 93.19 184 PRO A N 1
ATOM 1451 C CA . PRO A 1 184 ? 4.750 -2.337 -18.538 1.00 93.19 184 PRO A CA 1
ATOM 1452 C C . PRO A 1 184 ? 3.414 -2.627 -17.847 1.00 93.19 184 PRO A C 1
ATOM 1454 O O . PRO A 1 184 ? 3.345 -2.701 -16.621 1.00 93.19 184 PRO A O 1
ATOM 1457 N N . ALA A 1 185 ? 2.354 -2.803 -18.642 1.00 92.69 185 ALA A N 1
ATOM 1458 C CA . ALA A 1 185 ? 1.015 -3.102 -18.129 1.00 92.69 185 ALA A CA 1
ATOM 1459 C C . ALA A 1 185 ? 0.986 -4.400 -17.303 1.00 92.69 185 ALA A C 1
ATOM 1461 O O . ALA A 1 185 ? 0.346 -4.432 -16.255 1.00 92.69 185 ALA A O 1
ATOM 1462 N N . GLU A 1 186 ? 1.787 -5.389 -17.714 1.00 95.62 186 GLU A N 1
ATOM 1463 C CA . GLU A 1 186 ? 1.949 -6.691 -17.057 1.00 95.62 186 GLU A CA 1
ATOM 1464 C C . GLU A 1 186 ? 2.296 -6.591 -15.562 1.00 95.62 186 GLU A C 1
ATOM 1466 O O . GLU A 1 186 ? 1.934 -7.472 -14.785 1.00 95.62 186 GLU A O 1
ATOM 1471 N N . THR A 1 187 ? 2.952 -5.510 -15.120 1.00 95.62 187 THR A N 1
ATOM 1472 C CA . THR A 1 187 ? 3.217 -5.293 -13.691 1.00 95.62 187 THR A CA 1
ATOM 1473 C C . THR A 1 187 ? 1.922 -5.303 -12.880 1.00 95.62 187 THR A C 1
ATOM 1475 O O . THR A 1 187 ? 1.878 -5.915 -11.817 1.00 95.62 187 THR A O 1
ATOM 1478 N N . ARG A 1 188 ? 0.855 -4.664 -13.378 1.00 95.69 188 ARG A N 1
ATOM 1479 C CA . ARG A 1 188 ? -0.437 -4.616 -12.679 1.00 95.69 188 ARG A CA 1
ATOM 1480 C C . ARG A 1 188 ? -1.072 -5.997 -12.622 1.00 95.69 188 ARG A C 1
ATOM 1482 O O . ARG A 1 188 ? -1.488 -6.414 -11.547 1.00 95.69 188 ARG A O 1
ATOM 1489 N N . ASP A 1 189 ? -1.062 -6.726 -13.734 1.00 95.50 189 ASP A N 1
ATOM 1490 C CA . ASP A 1 189 ? -1.628 -8.077 -13.813 1.00 95.50 189 ASP A CA 1
ATOM 1491 C C . ASP A 1 189 ? -0.933 -9.030 -12.832 1.00 95.50 189 ASP A C 1
ATOM 1493 O O . ASP A 1 189 ? -1.591 -9.744 -12.075 1.00 95.50 189 ASP A O 1
ATOM 1497 N N . ARG A 1 190 ? 0.403 -8.967 -12.754 1.00 97.50 190 ARG A N 1
ATOM 1498 C CA . ARG A 1 190 ? 1.186 -9.760 -11.797 1.00 97.50 190 ARG A CA 1
ATOM 1499 C C . ARG A 1 190 ? 0.938 -9.359 -10.345 1.00 97.50 190 ARG A C 1
ATOM 1501 O O . ARG A 1 190 ? 0.998 -10.224 -9.475 1.00 97.50 190 ARG A O 1
ATOM 1508 N N . ILE A 1 191 ? 0.650 -8.087 -10.054 1.00 96.81 191 ILE A N 1
ATOM 1509 C CA . ILE A 1 191 ? 0.227 -7.668 -8.706 1.00 96.81 191 ILE A CA 1
ATOM 1510 C C . ILE A 1 191 ? -1.108 -8.330 -8.353 1.00 96.81 191 ILE A C 1
ATOM 1512 O O . ILE A 1 191 ? -1.218 -8.926 -7.281 1.00 96.81 191 ILE A O 1
ATOM 1516 N N . VAL A 1 192 ? -2.092 -8.292 -9.256 1.00 96.50 192 VAL A N 1
ATOM 1517 C CA . VAL A 1 192 ? -3.395 -8.943 -9.036 1.00 96.50 192 VAL A CA 1
ATOM 1518 C C . VAL A 1 192 ? -3.233 -10.454 -8.861 1.00 96.50 192 VAL A C 1
ATOM 1520 O O . VAL A 1 192 ? -3.832 -11.030 -7.958 1.00 96.50 192 VAL A O 1
ATOM 1523 N N . GLU A 1 193 ? -2.375 -11.109 -9.642 1.00 96.88 193 GLU A N 1
ATOM 1524 C CA . GLU A 1 193 ? -2.072 -12.535 -9.459 1.00 96.88 193 GLU A CA 1
ATOM 1525 C C . GLU A 1 193 ? -1.396 -12.817 -8.102 1.00 96.88 193 GLU A C 1
ATOM 1527 O O . GLU A 1 193 ? -1.667 -13.832 -7.455 1.00 96.88 193 GLU A O 1
ATOM 1532 N N . LEU A 1 194 ? -0.524 -11.915 -7.639 1.00 96.88 194 LEU A N 1
ATOM 1533 C CA . LEU A 1 194 ? 0.252 -12.089 -6.412 1.00 96.88 194 LEU A CA 1
ATOM 1534 C C . LEU A 1 194 ? -0.610 -11.990 -5.149 1.00 96.88 194 LEU A C 1
ATOM 1536 O O . LEU A 1 194 ? -0.449 -12.819 -4.243 1.00 96.88 194 LEU A O 1
ATOM 1540 N N . VAL A 1 195 ? -1.491 -10.988 -5.069 1.00 95.62 195 VAL A N 1
ATOM 1541 C CA . VAL A 1 195 ? -2.248 -10.651 -3.843 1.00 95.62 195 VAL A CA 1
ATOM 1542 C C . VAL A 1 195 ? -3.769 -10.730 -3.988 1.00 95.62 195 VAL A C 1
ATOM 1544 O O . VAL A 1 195 ? -4.474 -10.690 -2.983 1.00 95.62 195 VAL A O 1
ATOM 1547 N N . GLY A 1 196 ? -4.275 -10.936 -5.202 1.00 94.19 196 GLY A N 1
ATOM 1548 C CA . GLY A 1 196 ? -5.696 -11.079 -5.497 1.00 94.19 196 GLY A CA 1
ATOM 1549 C C . GLY A 1 196 ? -6.399 -9.780 -5.856 1.00 94.19 196 GLY A C 1
ATOM 1550 O O . GLY A 1 196 ? -5.804 -8.704 -5.952 1.00 94.19 196 GLY A O 1
ATOM 1551 N N . ASP A 1 197 ? -7.708 -9.915 -6.056 1.00 93.38 197 ASP A N 1
ATOM 1552 C CA . ASP A 1 197 ? -8.596 -8.792 -6.320 1.00 93.38 197 ASP A CA 1
ATOM 1553 C C . ASP A 1 197 ? -8.978 -8.085 -5.014 1.00 93.38 197 ASP A C 1
ATOM 1555 O O . ASP A 1 197 ? -9.980 -8.398 -4.375 1.00 93.38 197 ASP A O 1
ATOM 1559 N N . VAL A 1 198 ? -8.098 -7.187 -4.580 1.00 92.94 198 VAL A N 1
ATOM 1560 C CA . VAL A 1 198 ? -8.263 -6.319 -3.406 1.00 92.94 198 VAL A CA 1
ATOM 1561 C C . VAL A 1 198 ? -8.345 -4.856 -3.856 1.00 92.94 198 VAL A C 1
ATOM 1563 O O . VAL A 1 198 ? -7.978 -4.582 -4.997 1.00 92.94 198 VAL A O 1
ATOM 1566 N N . PRO A 1 199 ? -8.787 -3.905 -3.010 1.00 93.50 199 PRO A N 1
ATOM 1567 C CA . PRO A 1 199 ? -8.691 -2.477 -3.323 1.00 93.50 199 PRO A CA 1
ATOM 1568 C C . PRO A 1 199 ? -7.244 -2.066 -3.632 1.00 93.50 199 PRO A C 1
ATOM 1570 O O . PRO A 1 199 ? -6.319 -2.487 -2.932 1.00 93.50 199 PRO A O 1
ATOM 1573 N N . ARG A 1 200 ? -7.034 -1.276 -4.693 1.00 94.44 200 ARG A N 1
ATOM 1574 C CA . ARG A 1 200 ? -5.696 -0.897 -5.184 1.00 94.44 200 ARG A CA 1
ATOM 1575 C C . ARG A 1 200 ? -5.720 0.526 -5.706 1.00 94.44 200 ARG A C 1
ATOM 1577 O O . ARG A 1 200 ? -6.629 0.886 -6.448 1.00 94.44 200 ARG A O 1
ATOM 1584 N N . VAL A 1 201 ? -4.665 1.265 -5.394 1.00 95.25 201 VAL A N 1
ATOM 1585 C CA . VAL A 1 201 ? -4.429 2.613 -5.901 1.00 95.25 201 VAL A CA 1
ATOM 1586 C C . VAL A 1 201 ? -3.088 2.675 -6.628 1.00 95.25 201 VAL A C 1
ATOM 1588 O O . VAL A 1 201 ? -2.095 2.102 -6.174 1.00 95.25 201 VAL A O 1
ATOM 1591 N N . GLU A 1 202 ? -3.052 3.376 -7.757 1.00 94.69 202 GLU A N 1
ATOM 1592 C CA . GLU A 1 202 ? -1.831 3.807 -8.430 1.00 94.69 202 GLU A CA 1
ATOM 1593 C C . GLU A 1 202 ? -1.610 5.304 -8.186 1.00 94.69 202 GLU A C 1
ATOM 1595 O O . GLU A 1 202 ? -2.369 6.149 -8.663 1.00 94.69 202 GLU A O 1
ATOM 1600 N N . LEU A 1 203 ? -0.549 5.624 -7.442 1.00 92.94 203 LEU A N 1
ATOM 1601 C CA . LEU A 1 203 ? -0.105 6.998 -7.217 1.00 92.94 203 LEU A CA 1
ATOM 1602 C C . LEU A 1 203 ? 0.780 7.473 -8.376 1.00 92.94 203 LEU A C 1
ATOM 1604 O O . LEU A 1 203 ? 1.523 6.688 -8.969 1.00 92.94 203 LEU A O 1
ATOM 1608 N N . PHE A 1 204 ? 0.724 8.773 -8.665 1.00 91.31 204 PHE A N 1
ATOM 1609 C CA . PHE A 1 204 ? 1.396 9.419 -9.799 1.00 91.31 204 PHE A CA 1
ATOM 1610 C C . PHE A 1 204 ? 0.961 8.850 -11.161 1.00 91.31 204 PHE A C 1
ATOM 1612 O O . PHE A 1 204 ? 1.732 8.823 -12.129 1.00 91.31 204 PHE A O 1
ATOM 1619 N N . ALA A 1 205 ? -0.287 8.381 -11.235 1.00 91.81 205 ALA A N 1
ATOM 1620 C CA . ALA A 1 205 ? -0.880 7.858 -12.452 1.00 91.81 205 ALA A CA 1
ATOM 1621 C C . ALA A 1 205 ? -1.052 8.970 -13.501 1.00 91.81 205 ALA A C 1
ATOM 1623 O O . ALA A 1 205 ? -1.366 10.117 -13.189 1.00 91.81 205 ALA A O 1
ATOM 1624 N N . ARG A 1 206 ? -0.864 8.604 -14.773 1.00 90.75 206 ARG A N 1
ATOM 1625 C CA . ARG A 1 206 ? -1.099 9.483 -15.941 1.00 90.75 206 ARG A CA 1
ATOM 1626 C C . ARG A 1 206 ? -2.266 9.024 -16.816 1.00 90.75 206 ARG A C 1
ATOM 1628 O O . ARG A 1 206 ? -2.569 9.626 -17.836 1.00 90.75 206 ARG A O 1
ATOM 1635 N N . GLN A 1 207 ? -2.869 7.894 -16.465 1.00 91.62 207 GLN A N 1
ATOM 1636 C CA . GLN A 1 207 ? -4.004 7.307 -17.165 1.00 91.62 207 GLN A CA 1
ATOM 1637 C C . GLN A 1 207 ? -4.795 6.441 -16.188 1.00 91.62 207 GLN A C 1
ATOM 1639 O O . GLN A 1 207 ? -4.209 5.831 -15.292 1.00 91.62 207 GLN A O 1
ATOM 1644 N N . LYS A 1 208 ? -6.107 6.341 -16.403 1.00 93.88 208 LYS A N 1
ATOM 1645 C CA . LYS A 1 208 ? -6.956 5.395 -15.679 1.00 93.88 208 LYS A CA 1
ATOM 1646 C C . LYS A 1 208 ? -6.630 3.966 -16.094 1.00 93.88 208 LYS A C 1
ATOM 1648 O O . LYS A 1 208 ? -6.430 3.688 -17.278 1.00 93.88 208 LYS A O 1
ATOM 1653 N N . THR A 1 209 ? -6.655 3.057 -15.127 1.00 93.50 209 THR A N 1
ATOM 1654 C CA . THR A 1 209 ? -6.603 1.618 -15.389 1.00 93.50 209 THR A CA 1
ATOM 1655 C C . THR A 1 209 ? -7.827 0.956 -14.759 1.00 93.50 209 THR A C 1
ATOM 1657 O O . THR A 1 209 ? -8.052 1.142 -13.567 1.00 93.50 209 THR A O 1
ATOM 1660 N N . PRO A 1 210 ? -8.629 0.179 -15.512 1.00 93.31 210 PRO A N 1
ATOM 1661 C CA . PRO A 1 210 ? -9.778 -0.521 -14.946 1.00 93.31 210 PRO A CA 1
ATOM 1662 C C . PRO A 1 210 ? -9.402 -1.360 -13.717 1.00 93.31 210 PRO A C 1
ATOM 1664 O O . PRO A 1 210 ? -8.432 -2.117 -13.744 1.00 93.31 210 PRO A O 1
ATOM 1667 N N . GLY A 1 211 ? -10.178 -1.218 -12.641 1.00 93.38 211 GLY A N 1
ATOM 1668 C CA . GLY A 1 211 ? -9.940 -1.907 -11.369 1.00 93.38 211 GLY A CA 1
ATOM 1669 C C . GLY A 1 211 ? -8.848 -1.289 -10.487 1.00 93.38 211 GLY A C 1
ATOM 1670 O O . GLY A 1 211 ? -8.529 -1.876 -9.457 1.00 93.38 211 GLY A O 1
ATOM 1671 N N . TRP A 1 212 ? -8.267 -0.151 -10.866 1.00 95.62 212 TRP A N 1
ATOM 1672 C CA . TRP A 1 212 ? -7.313 0.597 -10.050 1.00 95.62 212 TRP A CA 1
ATOM 1673 C C . TRP A 1 212 ? -7.822 2.014 -9.826 1.00 95.62 212 TRP A C 1
ATOM 1675 O O . TRP A 1 212 ? -8.062 2.741 -10.793 1.00 95.62 212 TRP A O 1
ATOM 1685 N N . ASP A 1 213 ? -7.903 2.421 -8.563 1.00 95.88 213 ASP A N 1
ATOM 1686 C CA . ASP A 1 213 ? -8.050 3.831 -8.233 1.00 95.88 213 ASP A CA 1
ATOM 1687 C C . ASP A 1 213 ? -6.780 4.557 -8.683 1.00 95.88 213 ASP A C 1
ATOM 1689 O O . ASP A 1 213 ? -5.662 4.055 -8.546 1.00 95.88 213 ASP A O 1
ATOM 1693 N N . SER A 1 214 ? -6.934 5.726 -9.284 1.00 95.44 214 SER A N 1
ATOM 1694 C CA . SER A 1 214 ? -5.826 6.496 -9.840 1.00 95.44 214 SER A CA 1
ATOM 1695 C C . SER A 1 214 ? -5.720 7.830 -9.124 1.00 95.44 214 SER A C 1
ATOM 1697 O O . SER A 1 214 ? -6.715 8.538 -8.982 1.00 95.44 214 SER A O 1
ATOM 1699 N N . TRP A 1 215 ? -4.509 8.200 -8.725 1.00 94.62 215 TRP A N 1
ATOM 1700 C CA . TRP A 1 215 ? -4.208 9.529 -8.204 1.00 94.62 215 TRP A CA 1
ATOM 1701 C C . TRP A 1 215 ? -2.987 10.093 -8.924 1.00 94.62 215 TRP A C 1
ATOM 1703 O O . TRP A 1 215 ? -1.956 9.424 -9.021 1.00 94.62 215 TRP A O 1
ATOM 1713 N N . GLY A 1 216 ? -3.077 11.313 -9.443 1.00 90.81 216 GLY A N 1
ATOM 1714 C CA . GLY A 1 216 ? -1.942 11.973 -10.083 1.00 90.81 216 GLY A CA 1
ATOM 1715 C C . GLY A 1 216 ? -2.317 13.271 -10.786 1.00 90.81 216 GLY A C 1
ATOM 1716 O O . GLY A 1 216 ? -3.471 13.505 -11.118 1.00 90.81 216 GLY A O 1
ATOM 1717 N N . ASN A 1 217 ? -1.318 14.108 -11.058 1.00 89.75 217 ASN A N 1
ATOM 1718 C CA . ASN A 1 217 ? -1.529 15.452 -11.614 1.00 89.75 217 ASN A CA 1
ATOM 1719 C C . ASN A 1 217 ? -1.991 15.462 -13.085 1.00 89.75 217 ASN A C 1
ATOM 1721 O O . ASN A 1 217 ? -2.411 16.498 -13.591 1.00 89.75 217 ASN A O 1
ATOM 1725 N N . GLU A 1 218 ? -1.886 14.329 -13.787 1.00 88.81 218 GLU A N 1
ATOM 1726 C CA . GLU A 1 218 ? -2.246 14.185 -15.208 1.00 88.81 218 GLU A CA 1
ATOM 1727 C C . GLU A 1 218 ? -3.487 13.295 -15.416 1.00 88.81 218 GLU A C 1
ATOM 1729 O O . GLU A 1 218 ? -3.771 12.864 -16.533 1.00 88.81 218 GLU A O 1
ATOM 1734 N N . VAL A 1 219 ? -4.228 12.986 -14.349 1.00 92.31 219 VAL A N 1
ATOM 1735 C CA . VAL A 1 219 ? -5.458 12.191 -14.397 1.00 92.31 219 VAL A CA 1
ATOM 1736 C C . VAL A 1 219 ? -6.496 12.806 -13.461 1.00 92.31 219 VAL A C 1
ATOM 1738 O O . VAL A 1 219 ? -6.154 13.409 -12.452 1.00 92.31 219 VAL A O 1
ATOM 1741 N N . GLU A 1 220 ? -7.778 12.667 -13.784 1.00 93.50 220 GLU A N 1
ATOM 1742 C CA . GLU A 1 220 ? -8.838 12.956 -12.816 1.00 93.50 220 GLU A CA 1
ATOM 1743 C C . GLU A 1 220 ? -8.699 11.965 -11.653 1.00 93.50 220 GLU A C 1
ATOM 1745 O O . GLU A 1 220 ? -8.849 10.765 -11.867 1.00 93.50 220 GLU A O 1
ATOM 1750 N N . SER A 1 221 ? -8.326 12.421 -10.457 1.00 93.19 221 SER A N 1
ATOM 1751 C CA . SER A 1 221 ? -8.055 11.527 -9.323 1.00 93.19 221 SER A CA 1
ATOM 1752 C C . SER A 1 221 ? -9.341 10.898 -8.771 1.00 93.19 221 SER A C 1
ATOM 1754 O O . SER A 1 221 ? -10.348 11.582 -8.631 1.00 93.19 221 SER A O 1
ATOM 1756 N N . ASP A 1 222 ? -9.305 9.604 -8.434 1.00 90.56 222 ASP A N 1
ATOM 1757 C CA . ASP A 1 222 ? -10.426 8.895 -7.776 1.00 90.56 222 ASP A CA 1
ATOM 1758 C C . ASP A 1 222 ? -10.473 9.130 -6.260 1.00 90.56 222 ASP A C 1
ATOM 1760 O O . ASP A 1 222 ? -11.450 8.781 -5.599 1.00 90.56 222 ASP A O 1
ATOM 1764 N N . LEU A 1 223 ? -9.390 9.674 -5.701 1.00 86.75 223 LEU A N 1
ATOM 1765 C CA . LEU A 1 223 ? -9.159 9.782 -4.267 1.00 86.75 223 LEU A CA 1
ATOM 1766 C C . LEU A 1 223 ? -8.708 11.198 -3.909 1.00 86.75 223 LEU A C 1
ATOM 1768 O O . LEU A 1 223 ? -7.953 11.827 -4.654 1.00 86.75 223 LEU A O 1
ATOM 1772 N N . GLU A 1 224 ? -9.106 11.655 -2.728 1.00 83.69 224 GLU A N 1
ATOM 1773 C CA . GLU A 1 224 ? -8.538 12.830 -2.074 1.00 83.69 224 GLU A CA 1
ATOM 1774 C C . GLU A 1 224 ? -7.545 12.355 -1.009 1.00 83.69 224 GLU A C 1
ATOM 1776 O O . GLU A 1 224 ? -7.855 11.468 -0.209 1.00 83.69 224 GLU A O 1
ATOM 1781 N N . LEU A 1 225 ? -6.331 12.908 -1.017 1.00 75.19 225 LEU A N 1
ATOM 1782 C CA . LEU A 1 225 ? -5.372 12.662 0.057 1.00 75.19 225 LEU A CA 1
ATOM 1783 C C . LEU A 1 225 ? -5.747 13.563 1.236 1.00 75.19 225 LEU A C 1
ATOM 1785 O O . LEU A 1 225 ? -5.943 14.763 1.047 1.00 75.19 225 LEU A O 1
ATOM 1789 N N . ALA A 1 226 ? -5.868 12.981 2.430 1.00 67.19 226 ALA A N 1
ATOM 1790 C CA . ALA A 1 226 ? -6.054 13.758 3.649 1.00 67.19 226 ALA A CA 1
ATOM 1791 C C . ALA A 1 226 ? -4.799 14.614 3.886 1.00 67.19 226 ALA A C 1
ATOM 1793 O O . ALA A 1 226 ? -3.686 14.086 3.822 1.00 67.19 226 ALA A O 1
ATOM 1794 N N . ALA A 1 227 ? -5.009 15.917 4.079 1.00 41.28 227 ALA A N 1
ATOM 1795 C CA . ALA A 1 227 ? -3.970 16.890 4.406 1.00 41.28 227 ALA A CA 1
ATOM 1796 C C . ALA A 1 227 ? -3.592 16.827 5.889 1.00 41.28 227 ALA A C 1
ATOM 1798 O O . ALA A 1 227 ? -4.490 16.507 6.703 1.00 41.28 227 ALA A O 1
#

Radius of gyration: 21.53 Å; chains: 1; bounding box: 57×37×61 Å

Secondary structure (DSSP, 8-state):
-EEEEE-TT--HHHHHHHHHHHHHHHHH-TT-EEEEEEE-SSTT-EEEEEEE-SS--GGG-EEEEEE---SSSTT----EEEEEEEEEPPPP---TTS-S----GGGHHHHHHHHHHTTPEEEEEEEEEEEEETTEEEEP-B--SSS-B-EEEEEEEESS-PPP--SS--SEEEEE--STTPPPTHHHHHHHHHH-S---EEET-SS-BTTBEEESTTS--S-PPP-